Protein AF-A0AAE4PAG3-F1 (afdb_monomer_lite)

Sequence (189 aa):
MFKRIAFALIAFFALITMYGFADHYGSRYTSWRALSSEHVFDAAQRYIEWQYINRKQYNNFETDNVSNITAVCFYAVTCDDDEARLALISDPDQFDFDALKRRIWARRFEGTCQGQTANLGLHVLRSEDSVKQDYDLAFWTFYGDGFRFRSVNGRFFYWGAFSEEPWERCSLDRAAYLIENGALVRNAK

Structure (mmCIF, N/CA/C/O backbone):
data_AF-A0AAE4PAG3-F1
#
_entry.id   AF-A0AAE4PAG3-F1
#
loop_
_atom_site.group_PDB
_atom_site.id
_atom_site.type_symbol
_atom_site.label_atom_id
_atom_site.label_alt_id
_atom_site.label_comp_id
_atom_site.label_asym_id
_atom_site.label_entity_id
_atom_site.label_seq_id
_atom_site.pdbx_PDB_ins_code
_atom_site.Cartn_x
_atom_site.Cartn_y
_atom_site.Cartn_z
_atom_site.occupancy
_atom_site.B_iso_or_equiv
_atom_site.auth_seq_id
_atom_site.auth_comp_id
_atom_site.auth_asym_id
_atom_site.auth_ato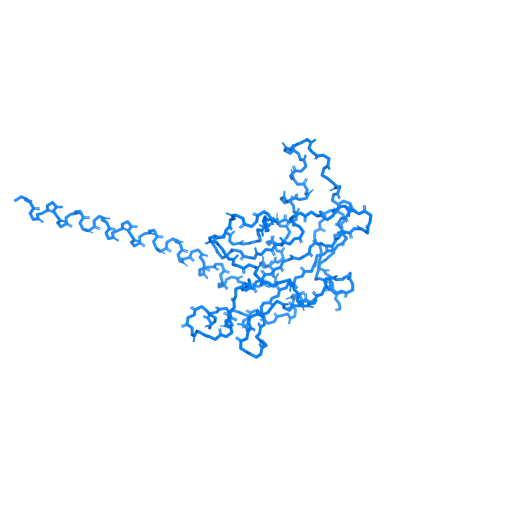m_id
_atom_site.pdbx_PDB_model_num
ATOM 1 N N . MET A 1 1 ? -10.506 33.942 43.753 1.00 62.06 1 MET A N 1
ATOM 2 C CA . MET A 1 1 ? -9.541 34.055 42.634 1.00 62.06 1 MET A CA 1
ATOM 3 C C . MET A 1 1 ? -9.073 32.683 42.138 1.00 62.06 1 MET A C 1
ATOM 5 O O . MET A 1 1 ? -9.289 32.385 40.973 1.00 62.06 1 MET A O 1
ATOM 9 N N . PHE A 1 2 ? -8.583 31.802 43.021 1.00 64.44 2 PHE A N 1
ATOM 10 C CA . PHE A 1 2 ? -8.119 30.440 42.687 1.00 64.44 2 PHE A CA 1
ATOM 11 C C . PHE A 1 2 ? -9.089 29.570 41.863 1.00 64.44 2 PHE A C 1
ATOM 13 O O . PHE A 1 2 ? -8.675 28.972 40.877 1.00 64.44 2 PHE A O 1
ATOM 20 N N . LYS A 1 3 ? -10.390 29.545 42.193 1.00 63.47 3 LYS A N 1
ATOM 21 C CA . LYS A 1 3 ? -11.379 28.738 41.446 1.00 63.47 3 LYS A CA 1
ATOM 22 C C . LYS A 1 3 ? -11.512 29.144 39.969 1.00 63.47 3 LYS A C 1
ATOM 24 O O . LYS A 1 3 ? -11.694 28.283 39.122 1.00 63.47 3 LYS A O 1
ATOM 29 N N . ARG A 1 4 ? -11.384 30.437 39.647 1.00 71.75 4 ARG A N 1
ATOM 30 C CA . ARG A 1 4 ? -11.492 30.935 38.261 1.00 71.75 4 ARG A CA 1
ATOM 31 C C . ARG A 1 4 ? -10.256 30.583 37.427 1.00 71.75 4 ARG A C 1
ATOM 33 O O . ARG A 1 4 ? -10.396 30.252 36.259 1.00 71.75 4 ARG A O 1
ATOM 40 N N . ILE A 1 5 ? -9.076 30.591 38.050 1.00 77.19 5 ILE A N 1
ATOM 41 C CA . ILE A 1 5 ? -7.812 30.180 37.418 1.00 77.19 5 ILE A CA 1
ATOM 42 C C . ILE A 1 5 ? -7.811 28.667 37.156 1.00 77.19 5 ILE A C 1
ATOM 44 O O . ILE A 1 5 ? -7.450 28.238 36.067 1.00 77.19 5 ILE A O 1
ATOM 48 N N . ALA A 1 6 ? -8.295 27.864 38.109 1.00 75.56 6 ALA A N 1
ATOM 49 C CA . ALA A 1 6 ? -8.426 26.418 37.931 1.00 75.56 6 ALA A CA 1
ATOM 50 C C . ALA A 1 6 ? -9.384 26.053 36.780 1.00 75.56 6 ALA A C 1
ATOM 52 O O . ALA A 1 6 ? -9.041 25.223 35.945 1.00 75.56 6 ALA A O 1
ATOM 53 N N . PHE A 1 7 ? -10.544 26.714 36.681 1.00 80.06 7 PHE A N 1
ATOM 54 C CA . PHE A 1 7 ? -11.476 26.506 35.564 1.00 80.06 7 PHE A CA 1
ATOM 55 C C . PHE A 1 7 ? -10.880 26.904 34.208 1.00 80.06 7 PHE A C 1
ATOM 57 O O . PHE A 1 7 ? -11.046 26.169 33.238 1.00 80.06 7 PHE A O 1
ATOM 64 N N . ALA A 1 8 ? -10.161 28.029 34.139 1.00 81.25 8 ALA A N 1
ATOM 65 C CA . ALA A 1 8 ? -9.499 28.461 32.909 1.00 81.25 8 ALA A CA 1
ATOM 66 C C . ALA A 1 8 ? -8.417 27.466 32.458 1.00 81.25 8 ALA A C 1
ATOM 68 O O . ALA A 1 8 ? -8.338 27.147 31.275 1.00 81.25 8 ALA A O 1
ATOM 69 N N . LEU A 1 9 ? -7.633 26.921 33.394 1.00 82.44 9 LEU A N 1
ATOM 70 C CA . LEU A 1 9 ? -6.626 25.903 33.093 1.00 82.44 9 LEU A CA 1
ATOM 71 C C . LEU A 1 9 ? -7.262 24.592 32.619 1.00 82.44 9 LEU A C 1
ATOM 73 O O . LEU A 1 9 ? -6.822 24.043 31.617 1.00 82.44 9 LEU A O 1
ATOM 77 N N . ILE A 1 10 ? -8.324 24.115 33.275 1.00 84.50 10 ILE A N 1
ATOM 78 C CA . ILE A 1 10 ? -9.040 22.901 32.849 1.00 84.50 10 ILE A CA 1
ATOM 79 C C . ILE A 1 10 ? -9.621 23.078 31.441 1.00 84.50 10 ILE A C 1
ATOM 81 O O . ILE A 1 10 ? -9.454 22.197 30.604 1.00 84.50 10 ILE A O 1
ATOM 85 N N . ALA A 1 11 ? -10.256 24.219 31.156 1.00 81.31 11 ALA A N 1
ATOM 86 C CA . ALA A 1 11 ? -10.802 24.507 29.831 1.00 81.31 11 ALA A CA 1
ATOM 87 C C . ALA A 1 11 ? -9.703 24.596 28.759 1.00 81.31 11 ALA A C 1
ATOM 89 O O . ALA A 1 11 ? -9.870 24.073 27.662 1.00 81.31 11 ALA A O 1
ATOM 90 N N . PHE A 1 12 ? -8.562 25.206 29.087 1.00 83.38 12 PHE A N 1
ATOM 91 C CA . PHE A 1 12 ? -7.408 25.297 28.196 1.00 83.38 12 PHE A CA 1
ATOM 92 C C . PHE A 1 12 ? -6.796 23.922 27.895 1.00 83.38 12 PHE A C 1
ATOM 94 O O . PHE A 1 12 ? -6.578 23.591 26.733 1.00 83.38 12 PHE A O 1
ATOM 101 N N . PHE A 1 13 ? -6.590 23.081 28.914 1.00 80.75 13 PHE A N 1
ATOM 102 C CA . PHE A 1 13 ? -6.110 21.711 28.715 1.00 80.75 13 PHE A CA 1
ATOM 103 C C . PHE A 1 13 ? -7.121 20.848 27.956 1.00 80.75 13 PHE A C 1
ATOM 105 O O . PHE A 1 13 ? -6.707 20.076 27.099 1.00 80.75 13 PHE A O 1
ATOM 112 N N . ALA A 1 14 ? -8.425 21.004 28.207 1.00 75.38 14 ALA A N 1
ATOM 113 C CA . ALA A 1 14 ? -9.472 20.321 27.449 1.00 75.38 14 ALA A CA 1
ATOM 114 C C . ALA A 1 14 ? -9.488 20.746 25.971 1.00 75.38 14 ALA A C 1
ATOM 116 O O . ALA A 1 14 ? -9.644 19.906 25.094 1.00 75.38 14 ALA A O 1
ATOM 117 N N . LEU A 1 15 ? -9.273 22.030 25.674 1.00 76.12 15 LEU A N 1
ATOM 118 C CA . LEU A 1 15 ? -9.146 22.519 24.300 1.00 76.12 15 LEU A CA 1
ATOM 119 C C . LEU A 1 15 ? -7.904 21.955 23.608 1.00 76.12 15 LEU A C 1
ATOM 121 O O . LEU A 1 15 ? -8.008 21.487 22.480 1.00 76.12 15 LEU A O 1
ATOM 125 N N . ILE A 1 16 ? -6.752 21.940 24.285 1.00 74.44 16 ILE A N 1
ATOM 126 C CA . ILE A 1 16 ? -5.513 21.370 23.736 1.00 74.44 16 ILE A CA 1
ATOM 127 C C . ILE A 1 16 ? -5.668 19.875 23.466 1.00 74.44 16 ILE A C 1
ATOM 129 O O . ILE A 1 16 ? -5.264 19.402 22.404 1.00 74.44 16 ILE A O 1
ATOM 133 N N . THR A 1 17 ? -6.255 19.120 24.399 1.00 65.44 17 THR A N 1
ATOM 134 C CA . THR A 1 17 ? -6.481 17.690 24.187 1.00 65.44 17 THR A CA 1
ATOM 135 C C . THR A 1 17 ? -7.488 17.476 23.066 1.00 65.44 17 THR A C 1
ATOM 137 O O . THR A 1 17 ? -7.201 16.718 22.152 1.00 65.44 17 THR A O 1
ATOM 140 N N . MET A 1 18 ? -8.612 18.189 23.028 1.00 60.09 18 MET A N 1
ATOM 141 C CA . MET A 1 18 ? -9.567 18.038 21.927 1.00 60.09 18 MET A CA 1
ATOM 142 C C . MET A 1 18 ? -8.950 18.365 20.564 1.00 60.09 18 MET A C 1
ATOM 144 O O . MET A 1 18 ? -9.174 17.606 19.628 1.00 60.09 18 MET A O 1
ATOM 148 N N . TYR A 1 19 ? -8.130 19.414 20.452 1.00 61.06 19 TYR A N 1
ATOM 149 C CA . TYR A 1 19 ? -7.476 19.778 19.191 1.00 61.06 19 TYR A CA 1
ATOM 150 C C . TYR A 1 19 ? -6.430 18.736 18.766 1.00 61.06 19 TYR A C 1
ATOM 152 O O . TYR A 1 19 ? -6.478 18.221 17.652 1.00 61.06 19 TYR A O 1
ATOM 160 N N . GLY A 1 20 ? -5.542 18.333 19.682 1.00 59.50 20 GLY A N 1
ATOM 161 C CA . GLY A 1 20 ? -4.520 17.323 19.396 1.00 59.50 20 GLY A CA 1
ATOM 162 C C . GLY A 1 20 ? -5.112 15.947 19.077 1.00 59.50 20 GLY A C 1
ATOM 163 O O . GLY A 1 20 ? -4.651 15.265 18.163 1.00 59.50 20 GLY A O 1
ATOM 164 N N . PHE A 1 21 ? -6.168 15.531 19.781 1.00 56.62 21 PHE A N 1
ATOM 165 C CA . PHE A 1 21 ? -6.862 14.276 19.489 1.00 56.62 21 PHE A CA 1
ATOM 166 C C . PHE A 1 21 ? -7.655 14.355 18.176 1.00 56.62 21 PHE A C 1
ATOM 168 O O . PHE A 1 21 ? -7.638 13.384 17.419 1.00 56.62 21 PHE A O 1
ATOM 175 N N . ALA A 1 22 ? -8.304 15.483 17.871 1.00 59.78 22 ALA A N 1
ATOM 176 C CA . ALA A 1 22 ? -9.047 15.665 16.625 1.00 59.78 22 ALA A CA 1
ATOM 177 C C . ALA A 1 22 ? -8.131 15.636 15.394 1.00 59.78 22 ALA A C 1
ATOM 179 O O . ALA A 1 22 ? -8.449 14.930 14.441 1.00 59.78 22 ALA A O 1
ATOM 180 N N . ASP A 1 23 ? -6.972 16.296 15.428 1.00 60.66 23 ASP A N 1
ATOM 181 C CA . ASP A 1 23 ? -6.035 16.305 14.295 1.00 60.66 23 ASP A CA 1
ATOM 182 C C . ASP A 1 23 ? -5.392 14.923 14.073 1.00 60.66 23 ASP A C 1
ATOM 184 O O . ASP A 1 23 ? -5.291 14.431 12.941 1.00 60.66 23 ASP A O 1
ATOM 188 N N . HIS A 1 24 ? -5.017 14.227 15.155 1.00 66.69 24 HIS A N 1
ATOM 189 C CA . HIS A 1 24 ? -4.401 12.899 15.066 1.00 66.69 24 HIS A CA 1
ATOM 190 C C . HIS A 1 24 ? -5.376 11.788 14.652 1.00 66.69 24 HIS A C 1
ATOM 192 O O . HIS A 1 24 ? -4.981 10.878 13.921 1.00 66.69 24 HIS A O 1
ATOM 198 N N . TYR A 1 25 ? -6.627 11.817 15.116 1.00 73.62 25 TYR A N 1
ATOM 199 C CA . TYR A 1 25 ? -7.638 10.837 14.701 1.00 73.62 25 TYR A CA 1
ATOM 200 C C . TYR A 1 25 ? -8.299 11.217 13.376 1.00 73.62 25 TYR A C 1
ATOM 202 O O . TYR A 1 25 ? -8.587 10.328 12.575 1.00 73.62 25 TYR A O 1
ATOM 210 N N . GLY A 1 26 ? -8.480 12.512 13.121 1.00 80.38 26 GLY A N 1
ATOM 211 C CA . GLY A 1 26 ? -9.025 13.050 11.880 1.00 80.38 26 GLY A CA 1
ATOM 212 C C . GLY A 1 26 ? -8.170 12.669 10.680 1.00 80.38 26 GLY A C 1
ATOM 213 O O . GLY A 1 26 ? -8.690 12.043 9.766 1.00 80.38 26 GLY A O 1
ATOM 214 N N . SER A 1 27 ? -6.858 12.922 10.729 1.00 83.12 27 SER A N 1
ATOM 215 C CA . SER A 1 27 ? -5.912 12.532 9.663 1.00 83.12 27 SER A CA 1
ATOM 216 C C . SER A 1 27 ? -5.930 11.028 9.360 1.00 83.12 27 SER A C 1
ATOM 218 O O . SER A 1 27 ? -5.954 10.604 8.205 1.00 83.12 27 SER A O 1
ATOM 220 N N . ARG A 1 28 ? -5.991 10.191 10.401 1.00 86.56 28 ARG A N 1
ATOM 221 C CA . ARG A 1 28 ? -6.090 8.733 10.239 1.00 86.56 28 ARG A CA 1
ATOM 222 C C . ARG A 1 28 ? -7.410 8.310 9.607 1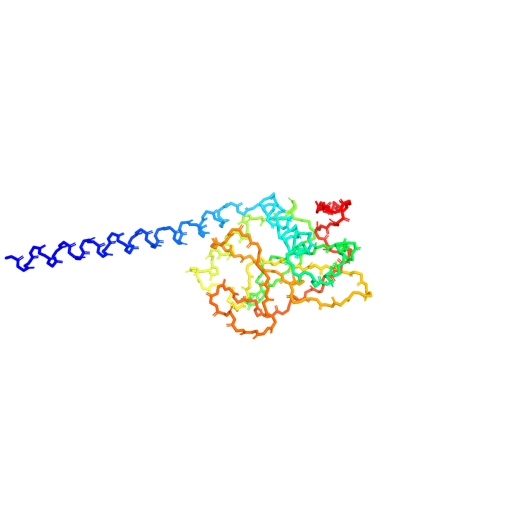.00 86.56 28 ARG A C 1
ATOM 224 O O . ARG A 1 28 ? -7.426 7.414 8.765 1.00 86.56 28 ARG A O 1
ATOM 231 N N . TYR A 1 29 ? -8.507 8.938 10.021 1.00 87.31 29 TYR A N 1
ATOM 232 C CA . TYR A 1 29 ? -9.829 8.680 9.470 1.00 87.31 29 TYR A CA 1
ATOM 233 C C . TYR A 1 29 ? -9.935 9.139 8.013 1.00 87.31 29 TYR A C 1
ATOM 235 O O . TYR A 1 29 ? -10.473 8.398 7.194 1.00 87.31 29 TYR A O 1
ATOM 243 N N . THR A 1 30 ? -9.398 10.312 7.663 1.00 90.31 30 THR A N 1
ATOM 244 C CA . THR A 1 30 ? -9.377 10.799 6.277 1.00 90.31 30 THR A CA 1
ATOM 245 C C . THR A 1 30 ? -8.553 9.878 5.392 1.00 90.31 30 THR A C 1
ATOM 247 O O . THR A 1 30 ? -9.048 9.479 4.342 1.00 90.31 30 THR A O 1
ATOM 250 N N . SER A 1 31 ? -7.373 9.451 5.858 1.00 91.75 31 SER A N 1
ATOM 251 C CA . SER A 1 31 ? -6.537 8.465 5.164 1.00 91.75 31 SER A CA 1
ATOM 252 C C . SER A 1 31 ? -7.294 7.156 4.915 1.00 91.75 31 SER A C 1
ATOM 254 O O . SER A 1 31 ? -7.369 6.676 3.787 1.00 91.75 31 SER A O 1
ATOM 256 N N . TRP A 1 32 ? -7.946 6.607 5.948 1.00 93.88 32 TRP A N 1
ATOM 257 C CA . TRP A 1 32 ? -8.754 5.389 5.831 1.00 93.88 32 TRP A CA 1
ATOM 258 C C . TRP A 1 32 ? -9.927 5.545 4.863 1.00 93.88 32 TRP A C 1
ATOM 260 O O . TRP A 1 32 ? -10.162 4.680 4.021 1.00 93.88 32 TRP A O 1
ATOM 270 N N . ARG A 1 33 ? -10.662 6.652 4.963 1.00 95.00 33 ARG A N 1
ATOM 271 C CA . ARG A 1 33 ? -11.842 6.909 4.136 1.00 95.00 33 ARG A CA 1
ATOM 272 C C . ARG A 1 33 ? -11.477 7.088 2.665 1.00 95.00 33 ARG A C 1
ATOM 274 O O . ARG A 1 33 ? -12.254 6.679 1.805 1.00 95.00 33 ARG A O 1
ATOM 281 N N . ALA A 1 34 ? -10.319 7.685 2.399 1.00 96.25 34 ALA A N 1
ATOM 282 C CA . ALA A 1 34 ? -9.810 7.949 1.063 1.00 96.25 34 ALA A CA 1
ATOM 283 C C . ALA A 1 34 ? -9.149 6.728 0.404 1.00 96.25 34 ALA A C 1
ATOM 285 O O . ALA A 1 34 ? -8.686 6.856 -0.724 1.00 96.25 34 ALA A O 1
ATOM 286 N N . LEU A 1 35 ? -9.061 5.567 1.068 1.00 97.12 35 LEU A N 1
ATOM 287 C CA . LEU A 1 35 ? -8.476 4.376 0.450 1.00 97.12 35 LEU A CA 1
ATOM 288 C C . LEU A 1 35 ? -9.241 3.990 -0.825 1.00 97.12 35 LEU A C 1
ATOM 290 O O . LEU A 1 35 ? -10.444 3.709 -0.793 1.00 97.12 35 LEU A O 1
ATOM 294 N N . SER A 1 36 ? -8.497 3.962 -1.925 1.00 97.88 36 SER A N 1
ATOM 295 C CA . SER A 1 36 ? -8.909 3.570 -3.269 1.00 97.88 36 SER A CA 1
ATOM 296 C C . SER A 1 36 ? -7.681 3.082 -4.045 1.00 97.88 36 SER A C 1
ATOM 298 O O . SER A 1 36 ? -6.543 3.296 -3.614 1.00 97.88 36 SER A O 1
ATOM 300 N N . SER A 1 37 ? -7.902 2.466 -5.207 1.00 97.19 37 SER A N 1
ATOM 301 C CA . SER A 1 37 ? -6.809 2.043 -6.088 1.00 97.19 37 SER A CA 1
ATOM 302 C C . SER A 1 37 ? -5.925 3.214 -6.532 1.00 97.19 37 SER A C 1
ATOM 304 O O . SER A 1 37 ? -4.700 3.102 -6.556 1.00 97.19 37 SER A O 1
ATOM 306 N N . GLU A 1 38 ? -6.532 4.354 -6.869 1.00 97.81 38 GLU A N 1
ATOM 307 C CA . GLU A 1 38 ? -5.819 5.575 -7.262 1.00 97.81 38 GLU A CA 1
ATOM 308 C C . GLU A 1 38 ? -4.979 6.118 -6.107 1.00 97.81 38 GLU A C 1
ATOM 310 O O . GLU A 1 38 ? -3.779 6.325 -6.251 1.00 97.81 38 GLU A O 1
ATOM 315 N N . HIS A 1 39 ? -5.570 6.227 -4.917 1.00 97.31 39 HIS A N 1
ATOM 316 C CA . HIS A 1 39 ? -4.862 6.757 -3.761 1.00 97.31 39 HIS A CA 1
ATOM 317 C C . HIS A 1 39 ? -3.671 5.872 -3.353 1.00 97.31 39 HIS A C 1
ATOM 319 O O . HIS A 1 39 ? -2.586 6.372 -3.042 1.00 97.31 39 HIS A O 1
ATOM 325 N N . VAL A 1 40 ? -3.838 4.547 -3.382 1.00 96.38 40 VAL A N 1
ATOM 326 C CA . VAL A 1 40 ? -2.735 3.619 -3.101 1.00 96.38 40 VAL A CA 1
ATOM 327 C C . VAL A 1 40 ? -1.640 3.719 -4.159 1.00 96.38 40 VAL A C 1
ATOM 329 O O . VAL A 1 40 ? -0.465 3.729 -3.793 1.00 96.38 40 VAL A O 1
ATOM 332 N N . PHE A 1 41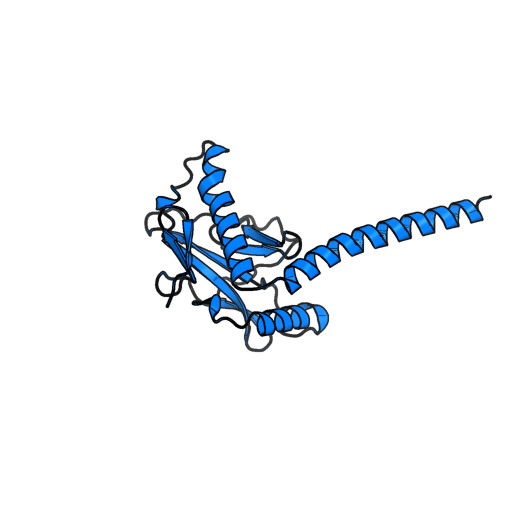 ? -2.004 3.829 -5.438 1.00 96.94 41 PHE A N 1
ATOM 333 C CA . PHE A 1 41 ? -1.044 4.002 -6.527 1.00 96.94 41 PHE A CA 1
ATOM 334 C C . PHE A 1 41 ? -0.233 5.291 -6.365 1.00 96.94 41 PHE A C 1
ATOM 336 O O . PHE A 1 41 ? 0.995 5.232 -6.353 1.00 96.94 41 PHE A O 1
ATOM 343 N N . ASP A 1 42 ? -0.888 6.427 -6.120 1.00 96.38 42 ASP A N 1
ATOM 344 C CA . ASP A 1 42 ? -0.211 7.711 -5.919 1.00 96.38 42 ASP A CA 1
ATOM 345 C C . ASP A 1 42 ? 0.743 7.664 -4.720 1.00 96.38 42 ASP A C 1
ATOM 347 O O . ASP A 1 42 ? 1.866 8.172 -4.762 1.00 96.38 42 ASP A O 1
ATOM 351 N N . ALA A 1 43 ? 0.315 7.038 -3.623 1.00 95.44 43 ALA A N 1
ATOM 352 C CA . ALA A 1 43 ? 1.149 6.867 -2.442 1.00 95.44 43 ALA A CA 1
ATOM 353 C C . ALA A 1 43 ? 2.334 5.920 -2.691 1.00 95.44 43 ALA A C 1
ATOM 355 O O . ALA A 1 43 ? 3.419 6.154 -2.149 1.00 95.44 43 ALA A O 1
ATOM 356 N N . ALA A 1 44 ? 2.145 4.866 -3.488 1.00 94.44 44 ALA A N 1
ATOM 357 C CA . ALA A 1 44 ? 3.206 3.951 -3.893 1.00 94.44 44 ALA A CA 1
ATOM 358 C C . ALA A 1 44 ? 4.222 4.660 -4.793 1.00 94.44 44 ALA A C 1
ATOM 360 O O . ALA A 1 44 ? 5.419 4.588 -4.522 1.00 94.44 44 ALA A O 1
ATOM 361 N N . GLN A 1 45 ? 3.762 5.420 -5.788 1.00 93.94 45 GLN A N 1
ATOM 362 C CA . GLN A 1 45 ? 4.626 6.217 -6.651 1.00 93.94 45 GLN A CA 1
ATOM 363 C C . GLN A 1 45 ? 5.460 7.206 -5.829 1.00 93.94 45 GLN A C 1
ATOM 365 O O . GLN A 1 45 ? 6.686 7.183 -5.922 1.00 93.94 45 GLN A O 1
ATOM 370 N N . ARG A 1 46 ? 4.833 7.985 -4.933 1.00 92.25 46 ARG A N 1
ATOM 371 C CA . ARG A 1 46 ? 5.558 8.897 -4.026 1.00 92.25 46 ARG A CA 1
ATOM 372 C C . ARG A 1 46 ? 6.606 8.174 -3.181 1.00 92.25 46 ARG A C 1
ATOM 374 O O . ARG A 1 46 ? 7.682 8.717 -2.936 1.00 92.25 46 ARG A O 1
ATOM 381 N N . TYR A 1 47 ? 6.300 6.968 -2.703 1.00 89.31 47 TYR A N 1
ATOM 382 C CA . TYR A 1 47 ? 7.250 6.166 -1.934 1.00 89.31 47 TYR A CA 1
ATOM 383 C C . TYR A 1 47 ? 8.455 5.751 -2.783 1.00 89.31 47 TYR A C 1
ATOM 385 O O . TYR A 1 47 ? 9.591 5.936 -2.345 1.00 89.31 47 TYR A O 1
ATOM 393 N N . ILE A 1 48 ? 8.216 5.239 -3.993 1.00 87.44 48 ILE A N 1
ATOM 394 C CA . ILE A 1 48 ? 9.279 4.826 -4.913 1.00 87.44 48 ILE A CA 1
ATOM 395 C C . ILE A 1 48 ? 10.148 6.023 -5.311 1.00 87.44 48 ILE A C 1
ATOM 397 O O . ILE A 1 48 ? 11.375 5.961 -5.205 1.00 87.44 48 ILE A O 1
ATOM 401 N N . GLU A 1 49 ? 9.520 7.141 -5.673 1.00 85.56 49 GLU A N 1
ATOM 402 C CA . GLU A 1 49 ? 10.204 8.393 -5.989 1.00 85.56 49 GLU A CA 1
ATOM 403 C C . GLU A 1 49 ? 11.073 8.870 -4.830 1.00 85.56 49 GLU A C 1
ATOM 405 O O . GLU A 1 49 ? 12.258 9.149 -5.009 1.00 85.56 49 GLU A O 1
ATOM 410 N N . TRP A 1 50 ? 10.523 8.931 -3.619 1.00 81.94 50 TRP A N 1
ATOM 411 C CA . TRP A 1 50 ? 11.270 9.434 -2.475 1.00 81.94 50 TRP A CA 1
ATOM 412 C C . TRP A 1 50 ? 12.445 8.526 -2.106 1.00 81.94 50 TRP A C 1
ATOM 414 O O . TRP A 1 50 ? 13.548 9.024 -1.894 1.00 81.94 50 TRP A O 1
ATOM 424 N N . GLN A 1 51 ? 12.229 7.210 -2.046 1.00 79.56 51 GLN A N 1
ATOM 425 C CA . GLN A 1 51 ? 13.223 6.263 -1.536 1.00 79.56 51 GLN A CA 1
ATOM 426 C C . GLN A 1 51 ? 14.310 5.905 -2.535 1.00 79.56 51 GLN A C 1
ATOM 428 O O . GLN A 1 51 ? 15.456 5.719 -2.132 1.00 79.56 51 GLN A O 1
ATOM 433 N N . TYR A 1 52 ? 13.959 5.791 -3.813 1.00 74.81 52 TYR A N 1
ATOM 434 C CA . TYR A 1 52 ? 14.845 5.199 -4.809 1.00 74.81 52 TYR A CA 1
ATOM 435 C C . TYR A 1 52 ? 15.295 6.203 -5.869 1.00 74.81 52 TYR A C 1
ATOM 437 O O . TYR A 1 52 ? 16.428 6.112 -6.343 1.00 74.81 52 TYR A O 1
ATOM 445 N N . ILE A 1 53 ? 14.453 7.182 -6.219 1.00 69.06 53 ILE A N 1
ATOM 446 C CA . ILE A 1 53 ? 14.794 8.204 -7.220 1.00 69.06 53 ILE A CA 1
ATOM 447 C C . ILE A 1 53 ? 15.506 9.386 -6.547 1.00 69.06 53 ILE A C 1
ATOM 449 O O . ILE A 1 53 ? 16.656 9.682 -6.870 1.00 69.06 53 ILE A O 1
ATOM 453 N N . ASN A 1 54 ? 14.869 10.016 -5.558 1.00 69.06 54 ASN A N 1
ATOM 454 C CA . ASN A 1 54 ? 15.325 11.277 -4.965 1.00 69.06 54 ASN A CA 1
ATOM 455 C C . ASN A 1 54 ? 16.379 11.091 -3.862 1.00 69.06 54 ASN A C 1
ATOM 457 O O . ASN A 1 54 ? 17.280 11.919 -3.722 1.00 69.06 54 ASN A O 1
ATOM 461 N N . ARG A 1 55 ? 16.318 10.000 -3.082 1.00 62.59 55 ARG A N 1
ATOM 462 C CA . ARG A 1 55 ? 17.257 9.754 -1.968 1.00 62.59 55 ARG A CA 1
ATOM 463 C C . ARG A 1 55 ? 18.718 9.637 -2.410 1.00 62.59 55 ARG A C 1
ATOM 465 O O . ARG A 1 55 ? 19.608 9.989 -1.634 1.00 62.59 55 ARG A O 1
ATOM 472 N N . LYS A 1 56 ? 18.963 9.227 -3.661 1.00 53.44 56 LYS A N 1
ATOM 473 C CA . LYS A 1 56 ? 20.298 9.210 -4.282 1.00 53.44 56 LYS A CA 1
ATOM 474 C C . LYS A 1 56 ? 21.005 10.558 -4.212 1.00 53.44 56 LYS A C 1
ATOM 476 O O . LYS A 1 56 ? 22.212 10.611 -4.010 1.00 53.44 56 LYS A O 1
ATOM 481 N N . GLN A 1 57 ? 20.255 11.648 -4.355 1.00 49.16 57 GLN A N 1
ATOM 482 C CA . GLN A 1 57 ? 20.819 12.992 -4.425 1.00 49.16 57 GLN A CA 1
ATOM 483 C C . GLN A 1 57 ? 21.324 13.496 -3.063 1.00 49.16 57 GLN A C 1
ATOM 485 O O . GLN A 1 57 ? 22.119 14.429 -3.015 1.00 49.16 57 GLN A O 1
ATOM 490 N N . TYR A 1 58 ? 20.882 12.893 -1.953 1.00 48.22 58 TYR A N 1
ATOM 491 C CA . TYR A 1 58 ? 21.109 13.449 -0.618 1.00 48.22 58 TYR A CA 1
ATOM 492 C C . TYR A 1 58 ? 22.318 12.854 0.123 1.00 48.22 58 TYR A C 1
ATOM 494 O O . TYR A 1 58 ? 22.935 13.555 0.918 1.00 48.22 58 TYR A O 1
ATOM 502 N N . ASN A 1 59 ? 22.683 11.586 -0.117 1.00 49.25 59 ASN A N 1
ATOM 503 C CA . ASN A 1 59 ? 23.577 10.859 0.799 1.00 49.25 59 ASN A CA 1
ATOM 504 C C . ASN A 1 59 ? 24.947 10.424 0.248 1.00 49.25 59 ASN A C 1
ATOM 506 O O . ASN A 1 59 ? 25.687 9.811 1.012 1.00 49.25 59 ASN A O 1
ATOM 510 N N . ASN A 1 60 ? 25.310 10.690 -1.018 1.00 49.69 60 ASN A N 1
ATOM 511 C CA . ASN A 1 60 ? 26.567 10.219 -1.655 1.00 49.69 60 ASN A CA 1
ATOM 512 C C . ASN A 1 60 ? 26.872 8.709 -1.489 1.00 49.69 60 ASN A C 1
ATOM 514 O O . ASN A 1 60 ? 27.959 8.249 -1.827 1.00 49.69 60 ASN A O 1
ATOM 518 N N . PHE A 1 61 ? 25.921 7.933 -0.975 1.00 51.16 61 PHE A N 1
ATOM 519 C CA . PHE A 1 61 ? 25.961 6.487 -0.948 1.00 51.16 61 PHE A CA 1
ATOM 520 C C . PHE A 1 61 ? 25.477 6.026 -2.311 1.00 51.16 61 PHE A C 1
ATOM 522 O O . PHE A 1 61 ? 24.392 6.431 -2.741 1.00 51.16 61 PHE A O 1
ATOM 529 N N . GLU A 1 62 ? 26.292 5.204 -2.964 1.00 49.84 62 GLU A N 1
ATOM 530 C CA . GLU A 1 62 ? 26.003 4.485 -4.201 1.00 49.84 62 GLU A CA 1
ATOM 531 C C . GLU A 1 62 ? 24.777 3.594 -3.966 1.00 49.84 62 GLU A C 1
ATOM 533 O O . GLU A 1 62 ? 24.844 2.420 -3.621 1.00 49.84 62 GLU A O 1
ATOM 538 N N . THR A 1 63 ? 23.611 4.225 -4.002 1.00 52.12 63 THR A N 1
ATOM 539 C CA . THR A 1 63 ? 22.329 3.579 -3.806 1.00 52.12 63 THR A CA 1
ATOM 540 C C . THR A 1 63 ? 21.951 3.075 -5.176 1.00 52.12 63 THR A C 1
ATOM 542 O O . THR A 1 63 ? 21.617 3.863 -6.064 1.00 52.12 63 THR A O 1
ATOM 545 N N . ASP A 1 64 ? 22.124 1.760 -5.331 1.00 53.25 64 ASP A N 1
ATOM 546 C CA . ASP A 1 64 ? 21.654 0.930 -6.433 1.00 53.25 64 ASP A CA 1
ATOM 547 C C . ASP A 1 64 ? 20.581 1.630 -7.253 1.00 53.25 64 ASP A C 1
ATOM 549 O O . ASP A 1 64 ? 19.526 2.041 -6.759 1.00 53.25 64 ASP A O 1
ATOM 553 N N . ASN A 1 65 ? 20.924 1.802 -8.518 1.00 55.53 65 ASN A N 1
ATOM 554 C CA . ASN A 1 65 ? 20.180 2.575 -9.476 1.00 55.53 65 ASN A CA 1
ATOM 555 C C . ASN A 1 65 ? 18.685 2.165 -9.456 1.00 55.53 65 ASN A C 1
ATOM 557 O O . ASN A 1 65 ? 18.387 0.982 -9.371 1.00 55.53 65 ASN A O 1
ATOM 561 N N . VAL A 1 66 ? 17.735 3.108 -9.573 1.00 56.38 66 VAL A N 1
ATOM 562 C CA . VAL A 1 66 ? 16.300 2.829 -9.852 1.00 56.38 66 VAL A CA 1
ATOM 563 C C . VAL A 1 66 ? 16.142 1.780 -10.960 1.00 56.38 66 VAL A C 1
ATOM 565 O O . VAL A 1 66 ? 15.213 0.986 -10.918 1.00 56.38 66 VAL A O 1
ATOM 568 N N . SE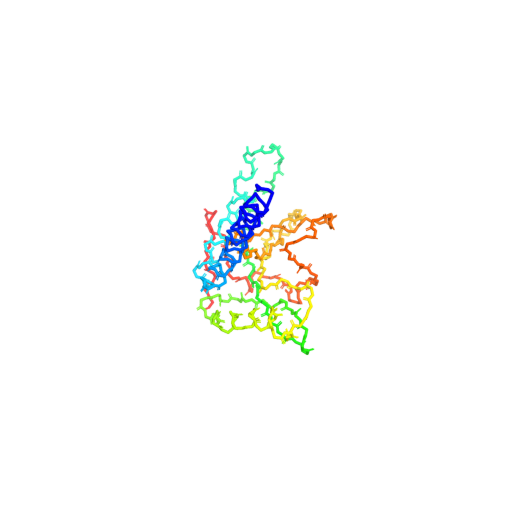R A 1 67 ? 17.108 1.729 -11.886 1.00 58.25 67 SER A N 1
ATOM 569 C CA . SER A 1 67 ? 17.298 0.706 -12.920 1.00 58.25 67 SER A CA 1
ATOM 570 C C . SER A 1 67 ? 17.266 -0.743 -12.424 1.00 58.25 67 SER A C 1
ATOM 572 O O . SER A 1 67 ? 17.060 -1.642 -13.229 1.00 58.25 67 SER A O 1
ATOM 574 N N . ASN A 1 68 ? 17.492 -0.977 -11.133 1.00 74.25 68 ASN A N 1
ATOM 575 C CA . ASN A 1 68 ? 17.494 -2.304 -10.536 1.00 74.25 68 ASN A CA 1
ATOM 576 C C . ASN A 1 68 ? 16.117 -2.682 -9.988 1.00 74.25 68 ASN A C 1
ATOM 578 O O . ASN A 1 68 ? 15.941 -3.837 -9.637 1.00 74.25 68 ASN A O 1
ATOM 582 N N . ILE A 1 69 ? 15.152 -1.759 -9.890 1.00 82.56 69 ILE A N 1
ATOM 583 C CA . ILE A 1 69 ? 13.777 -2.077 -9.490 1.00 82.56 69 ILE A CA 1
ATOM 584 C C . ILE A 1 69 ? 13.004 -2.494 -10.730 1.00 82.56 69 ILE A C 1
ATOM 586 O O . ILE A 1 69 ? 12.903 -1.734 -11.689 1.00 82.56 69 ILE A O 1
ATOM 590 N N . THR A 1 70 ? 12.426 -3.685 -10.692 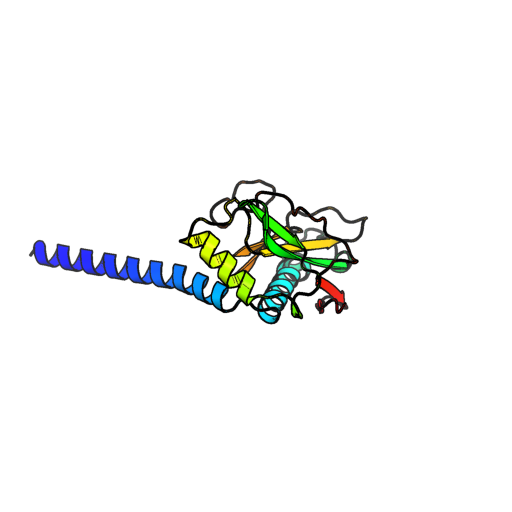1.00 85.88 70 THR A N 1
ATOM 591 C CA . THR A 1 70 ? 11.673 -4.234 -11.822 1.00 85.88 70 THR A CA 1
ATOM 592 C C . THR A 1 70 ? 10.171 -4.129 -11.602 1.00 85.88 70 THR A C 1
ATOM 594 O O . THR A 1 70 ? 9.422 -3.881 -12.546 1.00 85.88 70 THR A O 1
ATOM 597 N N . ALA A 1 71 ? 9.719 -4.284 -10.358 1.00 90.88 71 ALA A N 1
ATOM 598 C CA . ALA A 1 71 ? 8.303 -4.361 -10.044 1.00 90.88 71 ALA A CA 1
ATOM 599 C C . ALA A 1 71 ? 8.002 -4.071 -8.574 1.00 90.88 71 ALA A C 1
ATOM 601 O O . ALA A 1 71 ? 8.884 -4.091 -7.717 1.00 90.88 71 ALA A O 1
ATOM 602 N N . VAL A 1 72 ? 6.729 -3.824 -8.272 1.00 91.94 72 VAL A N 1
ATOM 603 C CA . VAL A 1 72 ? 6.241 -3.598 -6.912 1.00 91.94 72 VAL A CA 1
ATOM 604 C C . VAL A 1 72 ? 4.985 -4.434 -6.677 1.00 91.94 72 VAL A C 1
ATOM 606 O O . VAL A 1 72 ? 3.985 -4.319 -7.389 1.00 91.94 72 VAL A O 1
ATOM 609 N N . CYS A 1 73 ? 5.022 -5.273 -5.647 1.00 92.75 73 CYS A N 1
ATOM 610 C CA . CYS A 1 73 ? 3.846 -5.968 -5.145 1.00 92.75 73 CYS A CA 1
ATOM 611 C C . CYS A 1 73 ? 3.092 -5.106 -4.146 1.00 92.75 73 CYS A C 1
ATOM 613 O O . CYS A 1 73 ? 3.696 -4.475 -3.276 1.00 92.75 73 CYS A O 1
ATOM 615 N N . PHE A 1 74 ? 1.767 -5.165 -4.227 1.00 93.94 74 PHE A N 1
ATOM 616 C CA . PHE A 1 74 ? 0.866 -4.573 -3.256 1.00 93.94 74 PHE A CA 1
ATOM 617 C C . PHE A 1 74 ? 0.231 -5.667 -2.405 1.00 93.94 74 PHE A C 1
ATOM 619 O O . PHE A 1 74 ? -0.223 -6.688 -2.914 1.00 93.94 74 PHE A O 1
ATOM 626 N N . TYR A 1 75 ? 0.199 -5.442 -1.099 1.00 92.44 75 TYR A N 1
ATOM 627 C CA . TYR A 1 75 ? -0.413 -6.342 -0.139 1.00 92.44 75 TYR A CA 1
ATOM 628 C C . TYR A 1 75 ? -1.529 -5.634 0.604 1.00 92.44 75 TYR A C 1
ATOM 630 O O . TYR A 1 75 ? -1.372 -4.484 1.021 1.00 92.44 75 TYR A O 1
ATOM 638 N N . ALA A 1 76 ? -2.612 -6.359 0.854 1.00 93.12 76 ALA A N 1
ATOM 639 C CA . ALA A 1 76 ? -3.709 -5.908 1.691 1.00 93.12 76 ALA A CA 1
ATOM 640 C C . ALA A 1 76 ? -4.013 -6.947 2.767 1.00 93.12 76 ALA A C 1
ATOM 642 O O . ALA A 1 76 ? -3.824 -8.150 2.578 1.00 93.12 76 ALA A O 1
ATOM 643 N N . VAL A 1 77 ? -4.486 -6.478 3.916 1.00 90.75 77 VAL A N 1
ATOM 644 C CA . VAL A 1 77 ? -4.815 -7.370 5.021 1.00 90.75 77 VAL A CA 1
ATOM 645 C C . VAL A 1 77 ? -6.029 -8.234 4.693 1.00 90.75 77 VAL A C 1
ATOM 647 O O . VAL A 1 77 ? -7.074 -7.742 4.259 1.00 90.75 77 VAL A O 1
ATOM 650 N N . THR A 1 78 ? -5.895 -9.524 4.954 1.00 90.75 78 THR A N 1
ATOM 651 C CA . THR A 1 78 ? -6.949 -10.531 4.996 1.00 90.75 78 THR A CA 1
ATOM 652 C C . THR A 1 78 ? -7.017 -11.146 6.395 1.00 90.75 78 THR A C 1
ATOM 654 O O . THR A 1 78 ? -6.184 -10.853 7.258 1.00 90.75 78 THR A O 1
ATOM 657 N N . CYS A 1 79 ? -8.042 -11.959 6.616 1.00 88.38 79 CYS A N 1
ATOM 658 C CA . CYS A 1 79 ? -8.262 -12.691 7.853 1.00 88.38 79 CYS A CA 1
ATOM 659 C C . CYS A 1 79 ? -8.247 -14.182 7.530 1.00 88.38 79 CYS A C 1
ATOM 661 O O . CYS A 1 79 ? -9.018 -14.613 6.673 1.00 88.38 79 CYS A O 1
ATOM 663 N N . ASP A 1 80 ? -7.368 -14.923 8.190 1.00 84.94 80 ASP A N 1
ATOM 664 C CA . ASP A 1 80 ? -7.248 -16.378 8.098 1.00 84.94 80 ASP A CA 1
ATOM 665 C C . ASP A 1 80 ? -7.354 -16.934 9.518 1.00 84.94 80 ASP A C 1
ATOM 667 O O . ASP A 1 80 ? -6.561 -16.534 10.364 1.00 84.94 80 ASP A O 1
ATOM 671 N N . ASP A 1 81 ? -8.373 -17.745 9.811 1.00 82.25 81 ASP A N 1
ATOM 672 C CA . ASP A 1 81 ? -8.668 -18.251 11.166 1.00 82.25 81 ASP A CA 1
ATOM 673 C C . ASP A 1 81 ? -8.617 -17.171 12.275 1.00 82.25 81 ASP A C 1
ATOM 675 O O . ASP A 1 81 ? -8.007 -17.347 13.326 1.00 82.25 81 ASP A O 1
ATOM 679 N N . ASP A 1 82 ? -9.254 -16.018 12.026 1.00 81.62 82 ASP A N 1
ATOM 680 C CA . ASP A 1 82 ? -9.248 -14.820 12.890 1.00 81.62 82 ASP A CA 1
ATOM 681 C C . ASP A 1 82 ? -7.884 -14.132 13.086 1.00 81.62 82 ASP A C 1
ATOM 683 O O . ASP A 1 82 ? -7.792 -13.131 13.808 1.00 81.62 82 ASP A O 1
ATOM 687 N N . GLU A 1 83 ? -6.848 -14.568 12.374 1.00 83.69 83 GLU A N 1
ATOM 688 C CA . GLU A 1 83 ? -5.531 -13.944 12.363 1.00 83.69 83 GLU A CA 1
ATOM 689 C C . GLU A 1 83 ? -5.328 -13.010 11.166 1.00 83.69 83 GLU A C 1
ATOM 691 O O . GLU A 1 83 ? -5.748 -13.236 10.029 1.00 83.69 83 GLU A O 1
ATOM 696 N N . ALA A 1 84 ? -4.647 -11.907 11.446 1.00 86.56 84 ALA A N 1
ATOM 697 C CA . ALA A 1 84 ? -4.288 -10.868 10.508 1.00 86.56 84 ALA A CA 1
ATOM 698 C C . ALA A 1 84 ? -3.142 -11.276 9.581 1.00 86.56 84 ALA A C 1
ATOM 700 O O . ALA A 1 84 ? -1.998 -11.344 10.029 1.00 86.56 84 ALA A O 1
ATOM 701 N N . ARG A 1 85 ? -3.389 -11.391 8.275 1.00 85.31 85 ARG A N 1
ATOM 702 C CA . ARG A 1 85 ? -2.326 -11.715 7.307 1.00 85.31 85 ARG A CA 1
ATOM 703 C C . ARG A 1 85 ? -2.320 -10.777 6.116 1.00 85.31 85 ARG A C 1
ATOM 705 O O . ARG A 1 85 ? -3.359 -10.261 5.724 1.00 85.31 85 ARG A O 1
ATOM 712 N N . LEU A 1 86 ? -1.151 -10.542 5.529 1.00 86.38 86 LEU A N 1
ATOM 713 C CA . LEU A 1 86 ? -1.027 -9.778 4.288 1.00 86.38 86 LEU A CA 1
ATOM 714 C C . LEU A 1 86 ? -1.134 -10.716 3.085 1.00 86.38 86 LEU A C 1
ATOM 716 O O . LEU A 1 86 ? -0.273 -11.573 2.887 1.00 86.38 86 LEU A O 1
ATOM 720 N N . ALA A 1 87 ? -2.173 -10.518 2.278 1.00 89.69 87 ALA A N 1
ATOM 721 C CA . ALA A 1 87 ? -2.377 -11.220 1.019 1.00 89.69 87 ALA A CA 1
ATOM 722 C C . ALA A 1 87 ? -1.912 -10.356 -0.154 1.00 89.69 87 ALA A C 1
ATOM 724 O O . ALA A 1 87 ? -2.058 -9.130 -0.131 1.00 89.69 87 ALA A O 1
ATOM 725 N N . LEU A 1 88 ? -1.344 -11.003 -1.169 1.00 90.94 88 LEU A N 1
ATOM 726 C CA . LEU A 1 88 ? -0.868 -10.343 -2.375 1.00 90.94 88 LEU A CA 1
ATOM 727 C C . LEU A 1 88 ? -2.052 -9.946 -3.261 1.00 90.94 88 LEU A C 1
ATOM 729 O O . LEU A 1 88 ? -2.900 -10.772 -3.592 1.00 90.94 88 LEU A O 1
ATOM 733 N N . ILE A 1 89 ? -2.093 -8.683 -3.670 1.00 93.69 89 ILE A N 1
ATOM 734 C CA . ILE A 1 89 ? -3.123 -8.135 -4.547 1.00 93.69 89 ILE A CA 1
ATOM 735 C C . ILE A 1 89 ? -2.476 -7.839 -5.896 1.00 93.69 89 ILE A C 1
ATOM 737 O O . ILE A 1 89 ? -1.675 -6.917 -6.026 1.00 93.69 89 ILE A O 1
ATOM 741 N N . SER A 1 90 ? -2.814 -8.657 -6.891 1.00 92.12 90 SER A N 1
ATOM 742 C CA . SER A 1 90 ? -2.249 -8.560 -8.241 1.00 92.12 90 SER A CA 1
ATOM 743 C C . SER A 1 90 ? -2.838 -7.431 -9.083 1.00 92.12 90 SER A C 1
ATOM 745 O O . SER A 1 90 ? -2.129 -6.894 -9.921 1.00 92.12 90 SER A O 1
ATOM 747 N N . ASP A 1 91 ? -4.110 -7.094 -8.873 1.00 94.31 91 ASP A N 1
ATOM 748 C CA . ASP A 1 91 ? -4.802 -6.026 -9.596 1.00 94.31 91 ASP A CA 1
ATOM 749 C C . ASP A 1 91 ? -5.523 -5.120 -8.585 1.00 94.31 91 ASP A C 1
ATOM 751 O O . ASP A 1 91 ? -6.606 -5.460 -8.094 1.00 94.31 91 ASP A O 1
ATOM 755 N N . PRO A 1 92 ? -4.905 -3.987 -8.209 1.00 94.94 92 PRO A N 1
ATOM 756 C CA . PRO A 1 92 ? -5.527 -3.021 -7.317 1.00 94.94 92 PRO A CA 1
ATOM 757 C C . PRO A 1 92 ? -6.800 -2.383 -7.886 1.00 94.94 92 PRO A C 1
ATOM 759 O O . PRO A 1 92 ? -7.650 -1.983 -7.099 1.00 94.94 92 PRO A O 1
ATOM 762 N N . ASP A 1 93 ? -6.975 -2.283 -9.207 1.00 95.50 93 ASP A N 1
ATOM 763 C CA . ASP A 1 93 ? -8.154 -1.629 -9.795 1.00 95.50 93 ASP A CA 1
ATOM 764 C C . ASP A 1 93 ? -9.422 -2.472 -9.656 1.00 95.50 93 ASP A C 1
ATOM 766 O O . ASP A 1 93 ? -10.516 -1.923 -9.527 1.00 95.50 93 ASP A O 1
ATOM 770 N N . GLN A 1 94 ? -9.272 -3.795 -9.602 1.00 95.56 94 GLN A N 1
ATOM 771 C CA . GLN A 1 94 ? -10.367 -4.739 -9.348 1.00 95.56 94 GLN A CA 1
ATOM 772 C C . GLN A 1 94 ? -10.519 -5.108 -7.864 1.00 95.56 94 GLN A C 1
ATOM 774 O O . GLN A 1 94 ? -11.414 -5.869 -7.491 1.00 95.56 94 GLN A O 1
ATOM 779 N N . PHE A 1 95 ? -9.645 -4.600 -6.994 1.00 95.75 95 PHE A N 1
ATOM 780 C CA . PHE A 1 95 ? -9.670 -4.926 -5.574 1.00 95.75 95 PHE A CA 1
ATOM 781 C C . PHE A 1 95 ? -10.790 -4.179 -4.830 1.00 95.75 95 PHE A C 1
ATOM 783 O O . PHE A 1 95 ? -10.933 -2.961 -4.940 1.00 95.75 95 PHE A O 1
ATOM 790 N N . ASP A 1 96 ? -11.558 -4.895 -3.999 1.00 97.62 96 ASP A N 1
ATOM 791 C CA . ASP A 1 96 ? -12.635 -4.304 -3.192 1.00 97.62 96 ASP A CA 1
ATOM 792 C C . ASP A 1 96 ? -12.073 -3.509 -1.996 1.00 97.62 96 ASP A C 1
ATOM 794 O O . ASP A 1 96 ? -11.936 -3.991 -0.863 1.00 97.62 96 ASP A O 1
ATOM 798 N N . PHE A 1 97 ? -11.764 -2.239 -2.255 1.00 97.44 97 PHE A N 1
ATOM 799 C CA . PHE A 1 97 ? -11.320 -1.288 -1.239 1.00 97.44 97 PHE A CA 1
ATOM 800 C C . PHE A 1 97 ? -12.383 -0.994 -0.174 1.00 97.44 97 PHE A C 1
ATOM 802 O O . PHE A 1 97 ? -12.031 -0.641 0.955 1.00 97.44 97 PHE A O 1
ATOM 809 N N . ASP A 1 98 ? -13.673 -1.154 -0.472 1.00 97.81 98 ASP A N 1
ATOM 810 C CA . ASP A 1 98 ? -14.731 -0.962 0.518 1.00 97.81 98 ASP A CA 1
ATOM 811 C C . ASP A 1 98 ? -14.758 -2.118 1.524 1.00 97.81 98 ASP A C 1
ATOM 813 O O . ASP A 1 98 ? -14.865 -1.880 2.733 1.00 97.81 98 ASP A O 1
ATOM 817 N N . ALA A 1 99 ? -14.583 -3.362 1.068 1.00 96.94 99 ALA A N 1
ATOM 818 C CA . ALA A 1 99 ? -14.382 -4.513 1.945 1.00 96.94 99 ALA A CA 1
ATOM 819 C C . ALA A 1 99 ? -13.112 -4.372 2.784 1.00 96.94 99 ALA A C 1
ATOM 821 O O . ALA A 1 99 ? -13.153 -4.629 3.991 1.00 96.94 99 ALA A O 1
ATOM 822 N N . LEU A 1 100 ? -12.010 -3.903 2.192 1.00 96.12 100 LEU A N 1
ATOM 823 C CA . LEU A 1 100 ? -10.790 -3.606 2.939 1.00 96.12 100 LEU A CA 1
ATOM 824 C C . LEU A 1 100 ? -11.045 -2.564 4.037 1.00 96.12 100 LEU A C 1
ATOM 826 O O . LEU A 1 100 ? -10.672 -2.788 5.188 1.00 96.12 100 LEU A O 1
ATOM 830 N N . LYS A 1 101 ? -11.706 -1.443 3.720 1.00 95.62 101 LYS A N 1
ATOM 831 C CA . LYS A 1 101 ? -12.028 -0.396 4.705 1.00 95.62 101 LYS A CA 1
ATOM 832 C C . LYS A 1 101 ? -12.855 -0.949 5.862 1.00 95.62 101 LYS A C 1
ATOM 834 O O . LYS A 1 101 ? -12.504 -0.689 7.015 1.00 95.62 101 LYS A O 1
ATOM 839 N N . ARG A 1 102 ? -13.896 -1.743 5.577 1.00 94.75 102 ARG A N 1
ATOM 840 C CA . ARG A 1 102 ? -14.707 -2.424 6.606 1.00 94.75 102 ARG A CA 1
ATOM 841 C C . ARG A 1 102 ? -13.851 -3.341 7.478 1.00 94.75 102 ARG A C 1
ATOM 843 O O . ARG A 1 102 ? -13.926 -3.255 8.698 1.00 94.75 102 ARG A O 1
ATOM 850 N N . ARG A 1 103 ? -12.978 -4.150 6.872 1.00 93.50 103 ARG A N 1
ATOM 851 C CA . ARG A 1 103 ? -12.066 -5.048 7.597 1.00 93.50 103 ARG A CA 1
ATOM 852 C C . ARG A 1 103 ? -11.117 -4.280 8.515 1.00 93.50 103 ARG A C 1
ATOM 854 O O . ARG A 1 103 ? -10.963 -4.643 9.674 1.00 93.50 103 ARG A O 1
ATOM 861 N N . ILE A 1 104 ? -10.504 -3.204 8.029 1.00 91.44 104 ILE A N 1
ATOM 862 C CA . ILE A 1 104 ? -9.612 -2.347 8.826 1.00 91.44 104 ILE A CA 1
ATOM 863 C C . ILE A 1 104 ? -10.352 -1.738 10.022 1.00 91.44 104 ILE A C 1
ATOM 865 O O . ILE A 1 104 ? -9.799 -1.669 11.121 1.00 91.44 104 ILE A O 1
ATOM 869 N N . TRP A 1 105 ? -11.600 -1.315 9.814 1.00 89.81 105 TRP A N 1
ATOM 870 C CA . TRP A 1 105 ? -12.442 -0.773 10.872 1.00 89.81 105 TRP A CA 1
ATOM 871 C C . TRP A 1 105 ? -12.758 -1.826 11.941 1.00 89.81 105 TRP A C 1
ATOM 873 O O . TRP A 1 105 ? -12.479 -1.599 13.119 1.00 89.81 105 TRP A O 1
ATOM 883 N N . ALA A 1 106 ? -13.237 -3.001 11.526 1.00 89.69 106 ALA A N 1
ATOM 884 C CA . ALA A 1 106 ? -13.562 -4.106 12.425 1.00 89.69 106 ALA A CA 1
ATOM 885 C C . ALA A 1 106 ? -12.333 -4.573 13.227 1.00 89.69 106 ALA A C 1
ATOM 887 O O . ALA A 1 106 ? -12.389 -4.707 14.450 1.00 89.69 106 ALA A O 1
ATOM 888 N N . ARG A 1 107 ? -11.163 -4.679 12.581 1.00 88.12 107 ARG A N 1
ATOM 889 C CA . ARG A 1 107 ? -9.878 -4.955 13.254 1.00 88.12 107 ARG A CA 1
ATOM 890 C C . ARG A 1 107 ? -9.580 -3.985 14.390 1.00 88.12 107 ARG A C 1
ATOM 892 O O . ARG A 1 107 ? -9.059 -4.384 15.429 1.00 88.12 107 ARG A O 1
ATOM 899 N N . ARG A 1 108 ? -9.873 -2.698 14.183 1.00 83.69 108 ARG A N 1
ATOM 900 C CA . ARG A 1 108 ? -9.543 -1.632 15.132 1.00 83.69 108 ARG A CA 1
ATOM 901 C C . ARG A 1 108 ? -10.542 -1.520 16.280 1.00 83.69 108 ARG A C 1
ATOM 903 O O . ARG A 1 108 ? -10.116 -1.193 17.386 1.00 83.69 108 ARG A O 1
ATOM 910 N N . PHE A 1 109 ? -11.830 -1.714 16.011 1.00 85.25 109 PHE A N 1
ATOM 911 C CA . PHE A 1 109 ? -12.902 -1.357 16.947 1.00 85.25 109 PHE A CA 1
ATOM 912 C C . PHE A 1 109 ? -13.756 -2.536 17.415 1.00 85.25 109 PHE A C 1
ATOM 914 O O . PHE A 1 109 ? -14.371 -2.437 18.471 1.00 85.25 109 PHE A O 1
ATOM 921 N N . GLU A 1 110 ? -13.778 -3.641 16.674 1.00 85.88 110 GLU A N 1
ATOM 922 C CA . GLU A 1 110 ? -14.643 -4.798 16.947 1.00 85.88 110 GLU A CA 1
ATOM 923 C C . GLU A 1 110 ? -13.855 -6.012 17.459 1.00 85.88 110 GLU A C 1
ATOM 925 O O . GLU A 1 110 ? -14.448 -6.989 17.901 1.00 85.88 110 GLU A O 1
ATOM 930 N N . GLY A 1 111 ? -12.518 -5.958 17.443 1.00 82.31 111 GLY A N 1
ATOM 931 C CA . GLY A 1 111 ? -11.672 -7.029 17.979 1.00 82.31 111 GLY A CA 1
ATOM 932 C C . GLY A 1 111 ? -11.572 -8.268 17.082 1.00 82.31 111 GLY A C 1
ATOM 933 O O . GLY A 1 111 ? -11.071 -9.295 17.520 1.00 82.31 111 GLY A O 1
ATOM 934 N N . THR A 1 112 ? -12.002 -8.183 15.822 1.00 85.75 112 THR A N 1
ATOM 935 C CA . THR A 1 112 ? -11.902 -9.271 14.831 1.00 85.75 112 THR A CA 1
ATOM 936 C C . THR A 1 112 ? -10.536 -9.290 14.148 1.00 85.75 112 THR A C 1
ATOM 938 O O . THR A 1 112 ? -9.925 -8.225 14.037 1.00 85.75 112 THR A O 1
ATOM 941 N N . CYS A 1 113 ? -10.098 -10.421 13.582 1.00 84.94 113 CYS A N 1
ATOM 942 C CA . CYS A 1 113 ? -8.934 -10.459 12.686 1.00 84.94 113 CYS A CA 1
ATOM 943 C C . CYS A 1 113 ? -7.672 -9.885 13.364 1.00 84.94 113 CYS A C 1
ATOM 945 O O . CYS A 1 113 ? -7.088 -8.895 12.924 1.00 84.94 113 CYS A O 1
ATOM 947 N N . GLN A 1 114 ? -7.318 -10.418 14.528 1.00 82.56 114 GLN A N 1
ATOM 948 C CA . GLN A 1 114 ? -6.284 -9.858 15.397 1.00 82.56 114 GLN A CA 1
ATOM 949 C C . GLN A 1 114 ? -4.879 -10.262 14.940 1.00 82.56 114 GLN A C 1
ATOM 951 O O . GLN A 1 114 ? -4.704 -11.167 14.137 1.00 82.56 114 GLN A O 1
ATOM 956 N N . GLY A 1 115 ? -3.861 -9.545 15.409 1.00 75.44 115 GLY A N 1
ATOM 957 C CA . GLY A 1 115 ? -2.466 -9.808 15.050 1.00 75.44 115 GLY A CA 1
ATOM 958 C C . GLY A 1 115 ? -1.676 -8.527 14.822 1.00 75.44 115 GLY A C 1
ATOM 959 O O . GLY A 1 115 ? -2.230 -7.471 14.495 1.00 75.44 115 GLY A O 1
ATOM 960 N N . GLN A 1 116 ? -0.362 -8.610 15.007 1.00 75.00 116 GLN A N 1
ATOM 961 C CA . GLN A 1 116 ? 0.561 -7.488 14.848 1.00 75.00 116 GLN A CA 1
ATOM 962 C C . GLN A 1 116 ? 0.934 -7.271 13.372 1.00 75.00 116 GLN A C 1
ATOM 964 O O . GLN A 1 116 ? 2.108 -7.212 13.029 1.00 75.00 116 GLN A O 1
ATOM 969 N N . THR A 1 117 ? -0.066 -7.113 12.507 1.00 78.44 117 THR A N 1
ATOM 970 C CA . THR A 1 117 ? 0.111 -7.051 11.046 1.00 78.44 117 THR A CA 1
ATOM 971 C C . THR A 1 117 ? -0.393 -5.720 10.491 1.00 78.44 117 THR A C 1
ATOM 973 O O . THR A 1 117 ? -1.420 -5.188 10.933 1.00 78.44 117 THR A O 1
ATOM 976 N N . ALA A 1 118 ? 0.319 -5.175 9.500 1.00 85.06 118 ALA A N 1
ATOM 977 C CA . ALA A 1 118 ? -0.080 -3.957 8.807 1.00 85.06 118 ALA A CA 1
ATOM 978 C 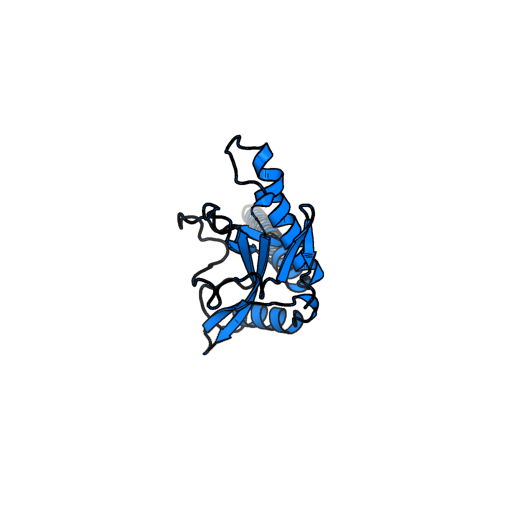C . ALA A 1 118 ? -1.369 -4.174 7.999 1.00 85.06 118 ALA A C 1
ATOM 980 O O . ALA A 1 118 ? -1.679 -5.281 7.573 1.00 85.06 118 ALA A O 1
ATOM 981 N N . ASN A 1 119 ? -2.115 -3.096 7.747 1.00 89.12 119 ASN A N 1
ATOM 982 C CA . ASN A 1 119 ? -3.328 -3.185 6.930 1.00 89.12 119 ASN A CA 1
ATOM 983 C C . ASN A 1 119 ? -3.027 -3.237 5.426 1.00 89.12 119 ASN A C 1
ATOM 985 O O . ASN A 1 119 ? -3.809 -3.796 4.664 1.00 89.12 119 ASN A O 1
ATOM 989 N N . LEU A 1 120 ? -1.913 -2.631 5.016 1.00 92.12 120 LEU A N 1
ATOM 990 C CA . LEU A 1 120 ? -1.438 -2.560 3.640 1.00 92.12 120 LEU A CA 1
ATOM 991 C C . LEU A 1 120 ? 0.093 -2.582 3.638 1.00 92.12 120 LEU A C 1
ATOM 993 O O . LEU A 1 120 ? 0.718 -2.010 4.542 1.00 92.12 120 LEU A O 1
ATOM 997 N N . GLY A 1 121 ? 0.684 -3.170 2.603 1.00 90.50 121 GLY A N 1
ATOM 998 C CA . GLY A 1 121 ? 2.130 -3.222 2.419 1.00 90.50 121 GLY A CA 1
ATOM 999 C C . GLY A 1 121 ? 2.553 -3.112 0.959 1.00 90.50 121 GLY A C 1
ATOM 1000 O O . GLY A 1 121 ? 1.773 -3.402 0.056 1.00 90.50 121 GLY A O 1
ATOM 1001 N N . LEU A 1 122 ? 3.801 -2.710 0.746 1.00 89.81 122 LEU A N 1
ATOM 1002 C CA . LEU A 1 122 ? 4.489 -2.824 -0.535 1.00 89.81 122 LEU A CA 1
ATOM 1003 C C . LEU A 1 122 ? 5.726 -3.693 -0.371 1.00 89.81 122 LEU A C 1
ATOM 1005 O O . LEU A 1 122 ? 6.395 -3.640 0.664 1.00 89.81 122 LEU A O 1
ATOM 1009 N N . HIS A 1 123 ? 6.042 -4.435 -1.422 1.00 88.69 123 HIS A N 1
ATOM 1010 C CA . HIS A 1 123 ? 7.326 -5.101 -1.571 1.00 88.69 123 HIS A CA 1
ATOM 1011 C C . HIS A 1 123 ? 7.910 -4.739 -2.929 1.00 88.69 123 HIS A C 1
ATOM 1013 O O . HIS A 1 123 ? 7.289 -4.981 -3.963 1.00 88.69 123 HIS A O 1
ATOM 1019 N N . VAL A 1 124 ? 9.089 -4.140 -2.908 1.00 87.50 124 VAL A N 1
ATOM 1020 C CA . VAL A 1 124 ? 9.842 -3.758 -4.096 1.00 87.50 124 VAL A CA 1
ATOM 1021 C C . VAL A 1 124 ? 10.671 -4.951 -4.560 1.00 87.50 124 VAL A C 1
ATOM 1023 O O . VAL A 1 124 ? 11.490 -5.469 -3.805 1.00 87.50 124 VAL A O 1
ATOM 1026 N N . LEU A 1 125 ? 10.453 -5.389 -5.799 1.00 86.75 125 LEU A N 1
ATOM 1027 C CA . LEU A 1 125 ? 11.297 -6.376 -6.460 1.00 86.75 125 LEU A CA 1
ATOM 1028 C C . LEU A 1 125 ? 12.428 -5.691 -7.186 1.00 86.75 125 LEU A C 1
ATOM 1030 O O . LEU A 1 125 ? 12.235 -4.721 -7.923 1.00 86.75 125 LEU A O 1
ATOM 1034 N N . ARG A 1 126 ? 13.606 -6.267 -7.003 1.00 81.81 126 ARG A N 1
ATOM 1035 C CA . ARG A 1 126 ? 14.824 -5.823 -7.645 1.00 81.81 126 ARG A CA 1
ATOM 1036 C C . ARG A 1 126 ? 15.381 -6.931 -8.539 1.00 81.81 126 ARG A C 1
ATOM 1038 O O . ARG A 1 126 ? 14.977 -8.087 -8.412 1.00 81.81 126 ARG A O 1
ATOM 1045 N N . SER A 1 127 ? 16.291 -6.586 -9.442 1.00 75.81 127 SER A N 1
ATOM 1046 C CA . SER A 1 127 ? 17.072 -7.564 -10.199 1.00 75.81 127 SER A CA 1
ATOM 1047 C C . SER A 1 127 ? 17.827 -8.502 -9.249 1.00 75.81 127 SER A C 1
ATOM 1049 O O . SER A 1 127 ? 18.234 -8.093 -8.158 1.00 75.81 127 SER A O 1
ATOM 1051 N N . GLU A 1 128 ? 18.001 -9.762 -9.656 1.00 66.12 128 GLU A N 1
ATOM 1052 C CA . GLU A 1 128 ? 18.594 -10.818 -8.814 1.00 66.12 128 GLU A CA 1
ATOM 1053 C C . GLU A 1 128 ? 20.002 -10.469 -8.305 1.00 66.12 128 GLU A C 1
ATOM 1055 O O . GLU A 1 128 ? 20.373 -10.875 -7.207 1.00 66.12 128 GLU A O 1
ATOM 1060 N N . ASP A 1 129 ? 20.745 -9.650 -9.053 1.00 63.75 129 ASP A N 1
ATOM 1061 C CA . ASP A 1 129 ? 22.107 -9.224 -8.711 1.00 63.75 129 ASP A CA 1
ATOM 1062 C C . ASP A 1 129 ? 22.169 -8.052 -7.714 1.00 63.75 129 ASP A C 1
ATOM 1064 O O . ASP A 1 129 ? 23.253 -7.591 -7.348 1.00 63.75 129 ASP A O 1
ATOM 1068 N N . SER A 1 130 ? 21.023 -7.522 -7.283 1.00 64.81 130 SER A N 1
ATOM 1069 C CA . SER A 1 130 ? 20.976 -6.368 -6.385 1.00 64.81 130 SER A CA 1
ATOM 1070 C C . SER A 1 130 ? 21.037 -6.763 -4.908 1.00 64.81 130 SER A C 1
ATOM 1072 O O . SER A 1 130 ? 20.512 -7.790 -4.472 1.00 64.81 130 SER A O 1
ATOM 1074 N N . VAL A 1 131 ? 21.654 -5.906 -4.093 1.00 63.88 131 VAL A N 1
ATOM 1075 C CA . VAL A 1 131 ? 21.680 -6.103 -2.641 1.00 63.88 131 VAL A CA 1
ATOM 1076 C C . VAL A 1 131 ? 20.278 -5.840 -2.086 1.00 63.88 131 VAL A C 1
ATOM 1078 O O . VAL A 1 131 ? 19.671 -4.812 -2.393 1.00 63.88 131 VAL A O 1
ATOM 1081 N N . LYS A 1 132 ? 19.760 -6.746 -1.248 1.00 62.22 132 LYS A N 1
ATOM 1082 C CA . LYS A 1 132 ? 18.501 -6.537 -0.515 1.00 62.22 132 LYS A CA 1
ATOM 1083 C C . LYS A 1 132 ? 18.641 -5.327 0.403 1.00 62.22 132 LYS A C 1
ATOM 1085 O O . LYS A 1 132 ? 19.592 -5.252 1.182 1.00 62.22 132 LYS A O 1
ATOM 1090 N N . GLN A 1 133 ? 17.693 -4.400 0.338 1.00 66.25 133 GLN A N 1
ATOM 1091 C CA . GLN A 1 133 ? 17.728 -3.167 1.114 1.00 66.25 133 GLN A CA 1
ATOM 1092 C C . GLN A 1 133 ? 16.609 -3.139 2.156 1.00 66.25 133 GLN A C 1
ATOM 1094 O O . GLN A 1 133 ? 15.501 -3.630 1.944 1.00 66.25 133 GLN A O 1
ATOM 1099 N N . ASP A 1 134 ? 16.900 -2.532 3.309 1.00 64.00 134 ASP A N 1
ATOM 1100 C CA . ASP A 1 134 ? 15.972 -2.434 4.445 1.00 64.00 134 ASP A CA 1
ATOM 1101 C C . ASP A 1 134 ? 14.614 -1.816 4.069 1.00 64.00 134 ASP A C 1
ATOM 1103 O O . ASP A 1 134 ? 13.600 -2.075 4.711 1.00 64.00 134 ASP A O 1
ATOM 1107 N N . TYR A 1 135 ? 14.586 -0.999 3.019 1.00 68.69 135 TYR A N 1
ATOM 1108 C CA . TYR A 1 135 ? 13.409 -0.279 2.545 1.00 68.69 135 TYR A CA 1
ATOM 1109 C C . TYR A 1 135 ? 12.657 -0.958 1.394 1.00 68.69 135 TYR A C 1
ATOM 1111 O O . TYR A 1 135 ? 11.689 -0.382 0.895 1.00 68.69 135 TYR A O 1
ATOM 1119 N N . ASP A 1 136 ? 13.014 -2.192 1.034 1.00 80.12 136 ASP A N 1
ATOM 1120 C CA . ASP A 1 136 ? 12.259 -2.978 0.048 1.00 80.12 136 ASP A CA 1
ATOM 1121 C C . ASP A 1 136 ? 10.877 -3.393 0.560 1.00 80.12 136 ASP A C 1
ATOM 1123 O O . ASP A 1 136 ? 9.993 -3.710 -0.231 1.00 80.12 136 ASP A O 1
ATOM 1127 N N . LEU A 1 137 ? 10.662 -3.334 1.878 1.00 81.94 137 LEU A N 1
ATOM 1128 C CA . LEU A 1 137 ? 9.365 -3.538 2.511 1.00 81.94 137 LEU A CA 1
ATOM 1129 C C . LEU A 1 137 ? 8.841 -2.224 3.089 1.00 81.94 137 LEU A C 1
ATOM 1131 O O . LEU A 1 137 ? 9.470 -1.598 3.952 1.00 81.94 137 LEU A O 1
ATOM 1135 N N . ALA A 1 138 ? 7.641 -1.848 2.657 1.00 85.12 138 ALA A N 1
ATOM 1136 C CA . ALA A 1 138 ? 6.942 -0.670 3.142 1.00 85.12 138 ALA A CA 1
ATOM 1137 C C . ALA A 1 138 ? 5.570 -1.034 3.705 1.00 85.12 138 ALA A C 1
ATOM 1139 O O . ALA A 1 138 ? 4.928 -1.979 3.254 1.00 85.12 138 ALA A O 1
ATOM 1140 N N . PHE A 1 139 ? 5.088 -0.252 4.664 1.00 86.88 139 PHE A N 1
ATOM 1141 C CA . PHE A 1 139 ? 3.759 -0.410 5.247 1.00 86.88 139 PHE A CA 1
ATOM 1142 C C . PHE A 1 139 ? 3.005 0.915 5.244 1.00 86.88 139 PHE A C 1
ATOM 1144 O O . PHE A 1 139 ? 3.608 1.988 5.333 1.00 86.88 139 PHE A O 1
ATOM 1151 N N . TRP A 1 140 ? 1.680 0.845 5.132 1.00 90.00 140 TRP A N 1
ATOM 1152 C CA . TRP A 1 140 ? 0.842 2.039 5.164 1.00 90.00 140 TRP A CA 1
ATOM 1153 C C . TRP A 1 140 ? 0.747 2.622 6.568 1.00 90.00 140 TRP A C 1
ATOM 1155 O O . TRP A 1 140 ? 0.424 1.931 7.537 1.00 90.00 140 TRP A O 1
ATOM 1165 N N . THR A 1 141 ? 0.946 3.931 6.662 1.00 86.75 141 THR A N 1
ATOM 1166 C CA . THR A 1 141 ? 0.703 4.706 7.874 1.00 86.75 141 THR A CA 1
ATOM 1167 C C . THR A 1 141 ? -0.523 5.585 7.671 1.00 86.75 141 THR A C 1
ATOM 1169 O O . THR A 1 141 ? -0.499 6.501 6.861 1.00 86.75 141 THR A O 1
ATOM 1172 N N . PHE A 1 142 ? -1.587 5.356 8.445 1.00 86.81 142 PHE A N 1
ATOM 1173 C CA . PHE A 1 142 ? -2.797 6.192 8.363 1.00 86.81 142 PHE A CA 1
ATOM 1174 C C . PHE A 1 142 ? -2.548 7.633 8.807 1.00 86.81 142 PHE A C 1
ATOM 1176 O O . PHE A 1 142 ? -3.217 8.548 8.357 1.00 86.81 142 PHE A O 1
ATOM 1183 N N . TYR A 1 143 ? -1.581 7.844 9.700 1.00 82.94 143 TYR A N 1
ATOM 1184 C CA . TYR A 1 143 ? -1.204 9.193 10.114 1.00 82.94 143 TYR A CA 1
ATOM 1185 C C . TYR A 1 143 ? -0.403 9.933 9.032 1.00 82.94 143 TYR A C 1
ATOM 1187 O O . TYR A 1 143 ? -0.549 11.138 8.880 1.00 82.94 143 TYR A O 1
ATOM 1195 N N . GLY A 1 144 ? 0.454 9.217 8.298 1.00 83.88 144 GLY A N 1
ATOM 1196 C CA . GLY A 1 144 ? 1.307 9.790 7.255 1.00 83.88 144 GLY A CA 1
ATOM 1197 C C . GLY A 1 144 ? 0.724 9.706 5.846 1.00 83.88 144 GLY A C 1
ATOM 1198 O O . GLY A 1 144 ? 1.446 10.044 4.908 1.00 83.88 144 GLY A O 1
ATOM 1199 N N . ASP A 1 145 ? -0.512 9.210 5.728 1.00 91.38 145 ASP A N 1
ATOM 1200 C CA . ASP A 1 145 ? -1.277 8.987 4.498 1.00 91.38 145 ASP A CA 1
ATOM 1201 C C . ASP A 1 145 ? -0.445 8.397 3.348 1.00 91.38 145 ASP A C 1
ATOM 1203 O O . ASP A 1 145 ? -0.286 8.967 2.265 1.00 91.38 145 ASP A O 1
ATOM 1207 N N . GLY A 1 146 ? 0.205 7.269 3.638 1.00 92.25 146 GLY A N 1
ATOM 1208 C CA . GLY A 1 146 ? 1.046 6.591 2.662 1.00 92.25 146 GLY A CA 1
ATOM 1209 C C . GLY A 1 146 ? 2.046 5.615 3.261 1.00 92.25 146 GLY A C 1
ATOM 1210 O O . GLY A 1 146 ? 2.066 5.352 4.470 1.00 92.25 146 GLY A O 1
ATOM 1211 N N . PHE A 1 147 ? 2.900 5.086 2.385 1.00 90.75 147 PHE A N 1
ATOM 1212 C CA . PHE A 1 147 ? 3.870 4.053 2.723 1.00 90.75 147 PHE A CA 1
ATOM 1213 C C . PHE A 1 147 ? 5.120 4.608 3.416 1.00 90.75 147 PHE A C 1
ATOM 1215 O O . PHE A 1 147 ? 5.618 5.700 3.111 1.00 90.75 147 PHE A O 1
ATOM 1222 N N . ARG A 1 148 ? 5.636 3.841 4.377 1.00 84.69 148 ARG A N 1
ATOM 1223 C CA . ARG A 1 148 ? 6.892 4.093 5.092 1.00 84.69 148 ARG A CA 1
ATOM 1224 C C . ARG A 1 148 ? 7.695 2.801 5.170 1.00 84.69 148 ARG A C 1
ATOM 1226 O O . ARG A 1 148 ? 7.120 1.723 5.287 1.00 84.69 148 ARG A O 1
ATOM 1233 N N . PHE A 1 149 ? 9.016 2.925 5.096 1.00 77.62 149 PHE A N 1
ATOM 1234 C CA . PHE A 1 149 ? 9.911 1.775 5.152 1.00 77.62 149 PHE A CA 1
ATOM 1235 C C . PHE A 1 149 ? 9.969 1.197 6.565 1.00 77.62 149 PHE A C 1
ATOM 1237 O O . PHE A 1 149 ? 9.863 1.926 7.558 1.00 77.62 149 PHE A O 1
ATOM 1244 N N . ARG A 1 150 ? 10.190 -0.111 6.663 1.00 64.88 150 ARG A N 1
ATOM 1245 C CA . ARG A 1 150 ? 10.524 -0.765 7.928 1.00 64.88 150 ARG A CA 1
ATOM 1246 C C . ARG A 1 150 ? 12.031 -0.655 8.162 1.00 64.88 150 ARG A C 1
ATOM 1248 O O . ARG A 1 150 ? 12.814 -1.081 7.332 1.00 64.88 150 ARG A O 1
ATOM 1255 N N . SER A 1 151 ? 12.471 -0.120 9.301 1.00 56.62 151 SER A N 1
ATOM 1256 C CA . SER A 1 151 ? 13.886 -0.260 9.678 1.00 56.62 151 SER A CA 1
ATOM 1257 C C . SER A 1 151 ? 14.139 -1.684 10.183 1.00 56.62 151 SER A C 1
ATOM 1259 O O . SER A 1 151 ? 13.452 -2.141 11.100 1.00 56.62 151 SER A O 1
ATOM 1261 N N . VAL A 1 152 ? 15.128 -2.378 9.612 1.00 50.81 152 VAL A N 1
ATOM 1262 C CA . VAL A 1 152 ? 15.482 -3.768 9.964 1.00 50.81 152 VAL A CA 1
ATOM 1263 C C . VAL A 1 152 ? 16.078 -3.870 11.375 1.00 50.81 152 VAL A C 1
ATOM 1265 O O . VAL A 1 152 ? 15.979 -4.908 12.021 1.00 50.81 152 VAL A O 1
ATOM 1268 N N . ASN A 1 153 ? 16.547 -2.754 11.945 1.00 47.84 153 ASN A N 1
ATOM 1269 C CA . ASN A 1 153 ? 17.091 -2.694 13.306 1.00 47.84 153 ASN A CA 1
ATOM 1270 C C . ASN A 1 153 ? 16.042 -2.742 14.432 1.00 47.84 153 ASN A C 1
ATOM 1272 O O . ASN A 1 153 ? 16.392 -2.526 15.591 1.00 47.84 153 ASN A O 1
ATOM 1276 N N . GLY A 1 154 ? 14.761 -2.988 14.131 1.00 41.12 154 GLY A N 1
ATOM 1277 C CA . GLY A 1 154 ? 13.742 -3.347 15.126 1.00 41.12 154 GLY A CA 1
ATOM 1278 C C . GLY A 1 154 ? 13.472 -2.323 16.243 1.00 41.12 154 GLY A C 1
ATOM 1279 O O . GLY A 1 154 ? 12.801 -2.656 17.213 1.00 41.12 154 GLY A O 1
ATOM 1280 N N . ARG A 1 155 ? 13.986 -1.088 16.151 1.00 38.81 155 ARG A N 1
ATOM 1281 C CA . ARG A 1 155 ? 13.963 -0.105 17.256 1.00 38.81 155 ARG A CA 1
ATOM 1282 C C . ARG A 1 155 ? 12.948 1.033 17.117 1.00 38.81 155 ARG A C 1
ATOM 1284 O O . ARG A 1 155 ? 12.858 1.857 18.018 1.00 38.81 155 ARG A O 1
ATOM 1291 N N . PHE A 1 156 ? 12.138 1.064 16.059 1.00 40.00 156 PHE A N 1
ATOM 1292 C CA . PHE A 1 156 ? 11.071 2.064 15.900 1.00 40.00 156 PHE A CA 1
ATOM 1293 C C . PHE A 1 156 ? 9.685 1.411 15.828 1.00 40.00 156 PHE A C 1
ATOM 1295 O O . PHE A 1 156 ? 8.991 1.491 14.819 1.00 40.00 156 PHE A O 1
ATOM 1302 N N . PHE A 1 157 ? 9.262 0.775 16.922 1.00 45.38 157 PHE A N 1
ATOM 1303 C CA . PHE A 1 157 ? 7.898 0.264 17.077 1.00 45.38 157 PHE A CA 1
ATOM 1304 C C . PHE A 1 157 ? 7.054 1.210 17.936 1.00 45.38 157 PHE A C 1
ATOM 1306 O O . PHE A 1 157 ? 6.909 1.016 19.136 1.00 45.38 157 PHE A O 1
ATOM 1313 N N . TYR A 1 158 ? 6.475 2.230 17.295 1.00 40.06 158 TYR A N 1
ATOM 1314 C CA . TYR A 1 158 ? 5.359 3.011 17.856 1.00 40.06 158 TYR A CA 1
ATOM 1315 C C . TYR A 1 158 ? 4.209 3.255 16.853 1.00 40.06 158 TYR A C 1
ATOM 1317 O O . TYR A 1 158 ? 3.178 3.796 17.245 1.00 40.06 158 TYR A O 1
ATOM 1325 N N . TRP A 1 159 ? 4.329 2.845 15.576 1.00 41.44 159 TRP A N 1
ATOM 1326 C CA . TRP A 1 159 ? 3.442 3.352 14.505 1.00 41.44 159 TRP A CA 1
ATOM 1327 C C . TRP A 1 159 ? 2.845 2.322 13.529 1.00 41.44 159 TRP A C 1
ATOM 1329 O O . TRP A 1 159 ? 2.256 2.718 12.527 1.00 41.44 159 TRP A O 1
ATOM 1339 N N . GLY A 1 160 ? 2.908 1.024 13.827 1.00 43.97 160 GLY A N 1
ATOM 1340 C CA . GLY A 1 160 ? 2.264 -0.013 13.012 1.00 43.97 160 GLY A CA 1
ATOM 1341 C C . GLY A 1 160 ? 3.148 -1.242 12.924 1.00 43.97 160 GLY A C 1
ATOM 1342 O O . GLY A 1 160 ? 4.236 -1.188 12.360 1.00 43.97 160 GLY A O 1
ATOM 1343 N N . ALA A 1 161 ? 2.721 -2.329 13.556 1.00 44.38 161 ALA A N 1
ATOM 1344 C CA . ALA A 1 161 ? 3.480 -3.562 13.542 1.00 44.38 161 ALA A CA 1
ATOM 1345 C C . ALA A 1 161 ? 3.320 -4.239 12.174 1.00 44.38 161 ALA A C 1
ATOM 1347 O O . ALA A 1 161 ? 2.210 -4.523 11.736 1.00 44.38 161 ALA A O 1
ATOM 1348 N N . PHE A 1 162 ? 4.449 -4.444 11.500 1.00 45.34 162 PHE A N 1
ATOM 1349 C CA . PHE A 1 162 ? 4.622 -5.427 10.438 1.00 45.34 162 PHE A CA 1
ATOM 1350 C C . PHE A 1 162 ? 5.323 -6.621 11.098 1.00 45.34 162 PHE A C 1
ATOM 1352 O O . PHE A 1 162 ? 6.544 -6.762 11.023 1.00 45.34 162 PHE A O 1
ATOM 1359 N N . SER A 1 163 ? 4.590 -7.390 11.894 1.00 45.66 163 SER A N 1
ATOM 1360 C CA . SER A 1 163 ? 4.992 -8.741 12.265 1.00 45.66 163 SER A CA 1
ATOM 1361 C C . SER A 1 163 ? 4.360 -9.684 11.252 1.00 45.66 163 SER A C 1
ATOM 1363 O O . SER A 1 163 ? 3.207 -9.478 10.888 1.00 45.66 163 SER A O 1
ATOM 1365 N N . GLU A 1 164 ? 5.138 -10.680 10.840 1.00 49.34 164 GLU A N 1
ATOM 1366 C CA . GLU A 1 164 ? 4.880 -11.649 9.769 1.00 49.34 164 GLU A CA 1
ATOM 1367 C C . GLU A 1 164 ? 5.307 -11.147 8.383 1.00 49.34 164 GLU A C 1
ATOM 1369 O O . GLU A 1 164 ? 4.808 -10.165 7.835 1.00 49.34 164 GLU A O 1
ATOM 1374 N N . GLU A 1 165 ? 6.337 -11.802 7.840 1.00 51.66 165 GLU A N 1
ATOM 1375 C CA . GLU A 1 165 ? 6.658 -11.716 6.419 1.00 51.66 165 GLU A CA 1
ATOM 1376 C C . GLU A 1 165 ? 5.390 -12.052 5.615 1.00 51.66 165 GLU A C 1
ATOM 1378 O O . GLU A 1 165 ? 4.618 -12.912 6.047 1.00 51.66 165 GLU A O 1
ATOM 1383 N N . PRO A 1 166 ? 5.127 -11.385 4.476 1.00 56.84 166 PRO A N 1
ATOM 1384 C CA . PRO A 1 166 ? 3.950 -11.698 3.678 1.00 56.84 166 PRO A CA 1
ATOM 1385 C C . PRO A 1 166 ? 3.933 -13.192 3.336 1.00 56.84 166 PRO A C 1
ATOM 1387 O O . PRO A 1 166 ? 4.923 -13.721 2.828 1.00 56.84 166 PRO A O 1
ATOM 1390 N N . TRP A 1 167 ? 2.802 -13.852 3.608 1.00 55.22 167 TRP A N 1
ATOM 1391 C CA . TRP A 1 167 ? 2.605 -15.291 3.377 1.00 55.22 167 TRP A CA 1
ATOM 1392 C C . TRP A 1 167 ? 2.929 -15.681 1.931 1.00 55.22 167 TRP A C 1
ATOM 1394 O O . TRP A 1 167 ? 3.502 -16.734 1.654 1.00 55.22 167 TRP A O 1
ATOM 1404 N N . GLU A 1 168 ? 2.619 -14.780 0.998 1.00 68.62 168 GLU A N 1
ATOM 1405 C CA . GLU A 1 168 ? 2.963 -14.923 -0.406 1.00 68.62 168 GLU A CA 1
ATOM 1406 C C . GLU A 1 168 ? 4.166 -14.061 -0.786 1.00 68.62 168 GLU A C 1
ATOM 1408 O O . GLU A 1 168 ? 4.138 -12.824 -0.736 1.00 68.62 168 GLU A O 1
ATOM 1413 N N . ARG A 1 169 ? 5.231 -14.730 -1.241 1.00 75.94 169 ARG A N 1
ATOM 1414 C CA . ARG A 1 169 ? 6.412 -14.048 -1.770 1.00 75.94 169 ARG A CA 1
ATOM 1415 C C . ARG A 1 169 ? 6.060 -13.261 -3.024 1.00 75.94 169 ARG A C 1
ATOM 1417 O O . ARG A 1 169 ? 5.397 -13.771 -3.925 1.00 75.94 169 ARG A O 1
ATOM 1424 N N . CYS A 1 170 ? 6.538 -12.025 -3.067 1.00 81.44 170 CYS A N 1
ATOM 1425 C CA . CYS A 1 170 ? 6.402 -11.180 -4.238 1.00 81.44 170 CYS A CA 1
ATOM 1426 C C . CYS A 1 170 ? 7.134 -11.809 -5.430 1.00 81.44 170 CYS A C 1
ATOM 1428 O O . CYS A 1 170 ? 8.213 -12.383 -5.269 1.00 81.44 170 CYS A O 1
ATOM 1430 N N . SER A 1 171 ? 6.535 -11.708 -6.611 1.00 86.31 171 SER A N 1
ATOM 1431 C CA . SER A 1 171 ? 7.079 -12.213 -7.867 1.00 86.31 171 SER A CA 1
ATOM 1432 C C . SER A 1 171 ? 6.623 -11.319 -9.021 1.00 86.31 171 SER A C 1
ATOM 1434 O O . SER A 1 171 ? 5.601 -10.639 -8.910 1.00 86.31 171 SER A O 1
ATOM 1436 N N . LEU A 1 172 ? 7.394 -11.281 -10.112 1.00 87.75 172 LEU A N 1
ATOM 1437 C CA . LEU A 1 172 ? 7.134 -10.383 -11.245 1.00 87.75 172 LEU A CA 1
ATOM 1438 C C . LEU A 1 172 ? 5.745 -10.623 -11.857 1.00 87.75 172 LEU A C 1
ATOM 1440 O O . LEU A 1 172 ? 5.002 -9.685 -12.124 1.00 87.75 172 LEU A O 1
ATOM 1444 N N . ASP A 1 173 ? 5.364 -11.891 -11.996 1.00 88.19 173 ASP A N 1
ATOM 1445 C CA . ASP A 1 173 ? 4.069 -12.338 -12.509 1.00 88.19 173 ASP A CA 1
ATOM 1446 C C . ASP A 1 173 ? 2.895 -11.962 -11.597 1.00 88.19 173 ASP A C 1
ATOM 1448 O O . ASP A 1 173 ? 1.750 -12.004 -12.036 1.00 88.19 173 ASP A O 1
ATOM 1452 N N . ARG A 1 174 ? 3.147 -11.586 -10.338 1.00 88.88 174 ARG A N 1
ATOM 1453 C CA . ARG A 1 174 ? 2.126 -11.214 -9.344 1.00 88.88 174 ARG A CA 1
ATOM 1454 C C . ARG A 1 174 ? 2.246 -9.785 -8.828 1.00 88.88 174 ARG A C 1
ATOM 1456 O O . ARG A 1 174 ? 1.492 -9.398 -7.937 1.00 88.88 174 ARG A O 1
ATOM 1463 N N . ALA A 1 175 ? 3.150 -9.004 -9.406 1.00 92.88 175 ALA A N 1
ATOM 1464 C CA . ALA A 1 175 ? 3.305 -7.602 -9.081 1.00 92.88 175 ALA A CA 1
ATOM 1465 C C . ALA A 1 175 ? 2.068 -6.799 -9.493 1.00 92.88 175 ALA A C 1
ATOM 1467 O O . ALA A 1 175 ? 1.502 -7.029 -10.560 1.00 92.88 175 ALA A O 1
ATOM 1468 N N . ALA A 1 176 ? 1.695 -5.839 -8.651 1.00 94.56 176 ALA A N 1
ATOM 1469 C CA . ALA A 1 176 ? 0.623 -4.888 -8.931 1.00 94.56 176 ALA A CA 1
ATOM 1470 C C . ALA A 1 176 ? 1.087 -3.774 -9.875 1.00 94.56 176 ALA A C 1
ATOM 1472 O O . ALA A 1 176 ? 0.294 -3.191 -10.615 1.00 94.56 176 ALA A O 1
ATOM 1473 N N . TYR A 1 177 ? 2.385 -3.470 -9.833 1.00 94.69 177 TYR A N 1
ATOM 1474 C CA . TYR A 1 177 ? 2.976 -2.362 -10.559 1.00 94.69 177 TYR A CA 1
ATOM 1475 C C . TYR A 1 177 ? 4.325 -2.750 -11.161 1.00 94.69 177 TYR A C 1
ATOM 1477 O O . TYR A 1 177 ? 5.071 -3.544 -10.579 1.00 94.69 177 TYR A O 1
ATOM 1485 N N . LEU A 1 178 ? 4.653 -2.138 -12.292 1.00 92.62 178 LEU A N 1
ATOM 1486 C CA . LEU A 1 178 ? 5.948 -2.245 -12.962 1.00 92.62 178 LEU A CA 1
ATOM 1487 C C . LEU A 1 178 ? 6.655 -0.889 -12.927 1.00 92.62 178 LEU A C 1
ATOM 1489 O O . LEU A 1 178 ? 6.025 0.141 -12.675 1.00 92.62 178 LEU A O 1
ATOM 1493 N N . ILE A 1 179 ? 7.965 -0.890 -13.168 1.00 88.25 179 ILE A N 1
ATOM 1494 C CA . ILE A 1 179 ? 8.726 0.344 -13.375 1.00 88.25 179 ILE A CA 1
ATOM 1495 C C . ILE A 1 179 ? 9.007 0.509 -14.866 1.00 88.25 179 ILE A C 1
ATOM 1497 O O . ILE A 1 179 ? 9.765 -0.261 -15.452 1.00 88.25 179 ILE A O 1
ATOM 1501 N N . GLU A 1 180 ? 8.440 1.551 -15.467 1.00 86.56 180 GLU A N 1
ATOM 1502 C CA . GLU A 1 180 ? 8.664 1.914 -16.866 1.00 86.56 180 GLU A CA 1
ATOM 1503 C C . GLU A 1 180 ? 9.185 3.346 -16.948 1.00 86.56 180 GLU A C 1
ATOM 1505 O O . GLU A 1 180 ? 8.593 4.270 -16.396 1.00 86.56 180 GLU A O 1
ATOM 1510 N N . ASN A 1 181 ? 10.320 3.547 -17.624 1.00 80.88 181 ASN A N 1
ATOM 1511 C CA . ASN A 1 181 ? 10.957 4.864 -17.775 1.00 80.88 181 ASN A CA 1
ATOM 1512 C C . ASN A 1 181 ? 11.168 5.617 -16.442 1.00 80.88 181 ASN A C 1
ATOM 1514 O O . ASN A 1 181 ? 11.126 6.844 -16.397 1.00 80.88 181 ASN A O 1
ATOM 1518 N N . GLY A 1 182 ? 11.399 4.879 -15.351 1.00 76.12 182 GLY A N 1
ATOM 1519 C CA . GLY A 1 182 ? 11.583 5.448 -14.015 1.00 76.12 182 GLY A CA 1
ATOM 1520 C C . GLY A 1 182 ? 10.289 5.877 -13.317 1.00 76.12 182 GLY A C 1
ATOM 1521 O O . GLY A 1 182 ? 10.369 6.517 -12.275 1.00 76.12 182 GLY A O 1
ATOM 1522 N N . ALA A 1 183 ? 9.120 5.522 -13.850 1.00 84.19 183 ALA A N 1
ATOM 1523 C CA . ALA A 1 183 ? 7.824 5.759 -13.230 1.00 84.19 183 ALA A CA 1
ATOM 1524 C C . ALA A 1 183 ? 7.133 4.439 -12.878 1.00 84.19 183 ALA A C 1
ATOM 1526 O O . ALA A 1 183 ? 7.341 3.413 -13.528 1.00 84.19 183 ALA A O 1
ATOM 1527 N N . LEU A 1 184 ? 6.300 4.479 -11.839 1.00 90.31 184 LEU A N 1
ATOM 1528 C CA . LEU A 1 184 ? 5.419 3.371 -11.503 1.00 90.31 184 LEU A CA 1
ATOM 1529 C C . LEU A 1 184 ? 4.287 3.325 -12.533 1.00 90.31 184 LEU A C 1
ATOM 1531 O O . LEU A 1 184 ? 3.630 4.335 -12.771 1.00 90.31 184 LEU A O 1
ATOM 1535 N N . VAL A 1 185 ? 4.037 2.163 -13.122 1.00 93.50 185 VAL A N 1
ATOM 1536 C CA . VAL A 1 185 ? 2.880 1.924 -13.990 1.00 93.50 185 VAL A CA 1
ATOM 1537 C C . VAL A 1 185 ? 2.074 0.751 -13.459 1.00 93.50 185 VAL A C 1
ATOM 1539 O O . VAL A 1 185 ? 2.603 -0.138 -12.789 1.00 93.50 185 VAL A O 1
ATOM 1542 N N . ARG A 1 186 ? 0.773 0.747 -13.736 1.00 93.44 186 ARG A N 1
ATOM 1543 C CA . ARG A 1 186 ? -0.111 -0.350 -13.337 1.00 93.44 186 ARG A CA 1
ATOM 1544 C C . ARG A 1 186 ? 0.184 -1.581 -14.182 1.00 93.44 186 ARG A C 1
ATOM 1546 O O . ARG A 1 186 ? 0.259 -1.485 -15.404 1.00 93.44 186 ARG A O 1
ATOM 1553 N N . ASN A 1 187 ? 0.333 -2.727 -13.529 1.00 91.94 187 ASN A N 1
ATOM 1554 C CA . ASN A 1 187 ? 0.465 -4.000 -14.219 1.00 91.94 187 ASN A CA 1
ATOM 1555 C C . ASN A 1 187 ? -0.937 -4.496 -14.594 1.00 91.94 187 ASN A C 1
ATOM 1557 O O . ASN A 1 187 ? -1.586 -5.174 -13.799 1.00 91.94 187 ASN A O 1
ATOM 1561 N N . ALA A 1 188 ? -1.434 -4.091 -15.765 1.00 74.31 188 ALA A N 1
ATOM 1562 C CA . ALA A 1 188 ? -2.718 -4.568 -16.268 1.00 74.31 188 ALA A CA 1
ATOM 1563 C C . ALA A 1 188 ? -2.617 -6.072 -16.552 1.00 74.31 188 ALA A C 1
ATOM 1565 O O . ALA A 1 188 ? -1.808 -6.494 -17.381 1.00 74.31 188 ALA A O 1
ATOM 1566 N N . LYS A 1 189 ? -3.417 -6.866 -15.844 1.00 66.62 189 LYS A N 1
ATOM 1567 C CA . LYS A 1 189 ? -3.516 -8.313 -16.038 1.00 66.62 189 LYS A CA 1
ATOM 1568 C C . LYS A 1 189 ? -4.778 -8.695 -16.789 1.00 66.62 189 LYS A C 1
ATOM 1570 O O . LYS A 1 189 ? -5.808 -8.017 -16.590 1.00 66.62 189 LYS A O 1
#

Radius of gyration: 19.77 Å; chains: 1; bounding box: 41×52×60 Å

Secondary structure (DSSP, 8-state):
-HHHHHHHHHHHHHHHHHHHHHHHHHHHHHHHHT-SHHHHHHHHHHHHIIIIIITHHHH-S----GGGEEEEEEEEEEEETTEEEEEEES-STTS-HHHHHHHHHHHHHT--SBSS--SEEEEEEE-TTSPP-TTSEEEEETTTTEEEEPPTTS---SS----S--SSPP-GGG-SEEEETTEEEE---

pLDDT: mean 78.49, std 16.05, range [38.81, 97.88]

Foldseek 3Di:
DVVVVVVVVVVVVVVVCCVVVCLQVVLLVVLLVPDALVLQQVQVQVLLCVPAVVVCVPDVPPRPHLVFWWFKWKWAWDADPQATATDTDQARNPDDSVVLSVVVVCVVPVVTHDDQAARMKMATHGHPPDDDDQFRIWGDFSSVSHTDGHHPVPPDPDTGGHDDDHPDDDDPNRGQWGQDPNTTDGPDD